Protein AF-A0A847XUF1-F1 (afdb_monomer_lite)

Structure (mmCIF, N/CA/C/O backbone):
data_AF-A0A847XUF1-F1
#
_entry.id   AF-A0A847XUF1-F1
#
loop_
_atom_site.group_PDB
_atom_site.id
_atom_site.type_symbol
_atom_site.label_atom_id
_atom_site.label_alt_id
_atom_site.label_comp_id
_atom_site.label_asym_id
_atom_site.label_entity_id
_atom_site.label_seq_id
_atom_site.pdbx_PDB_ins_code
_atom_site.Cartn_x
_atom_site.Cartn_y
_atom_site.Cartn_z
_atom_site.occupancy
_atom_site.B_iso_or_equiv
_atom_site.auth_seq_id
_atom_site.auth_comp_id
_atom_site.auth_asym_id
_atom_site.auth_atom_id
_atom_site.pdbx_PDB_model_num
ATOM 1 N N . MET A 1 1 ? 39.561 1.142 -47.817 1.00 55.12 1 MET A N 1
ATOM 2 C CA . MET A 1 1 ? 38.837 2.165 -47.036 1.00 55.12 1 MET A CA 1
ATOM 3 C C . MET A 1 1 ? 39.866 2.857 -46.168 1.00 55.12 1 MET A C 1
ATOM 5 O O . MET A 1 1 ? 40.592 2.147 -45.483 1.00 55.12 1 MET A O 1
ATOM 9 N N . ASP A 1 2 ? 39.992 4.180 -46.267 1.00 68.38 2 ASP A N 1
ATOM 10 C CA . ASP A 1 2 ? 40.999 4.923 -45.503 1.00 68.38 2 ASP A CA 1
ATOM 11 C C . ASP A 1 2 ? 40.669 4.920 -44.009 1.00 68.38 2 ASP A C 1
ATOM 13 O O . ASP A 1 2 ? 39.501 4.954 -43.612 1.00 68.38 2 ASP A O 1
ATOM 17 N N . LEU A 1 3 ? 41.714 4.912 -43.176 1.00 66.06 3 LEU A N 1
ATOM 18 C CA . LEU A 1 3 ? 41.619 4.966 -41.713 1.00 66.06 3 LEU A CA 1
ATOM 19 C C . LEU A 1 3 ? 40.713 6.118 -41.238 1.00 66.06 3 LEU A C 1
ATOM 21 O O . LEU A 1 3 ? 39.913 5.948 -40.320 1.00 66.06 3 LEU A O 1
ATOM 25 N N . ASN A 1 4 ? 40.779 7.259 -41.929 1.00 68.25 4 ASN A N 1
ATOM 26 C CA . ASN A 1 4 ? 39.954 8.437 -41.660 1.00 68.25 4 ASN A CA 1
ATOM 27 C C . ASN A 1 4 ? 38.456 8.181 -41.895 1.00 68.25 4 ASN A C 1
ATOM 29 O O . ASN A 1 4 ? 37.620 8.675 -41.140 1.00 68.25 4 ASN A O 1
ATOM 33 N N . THR A 1 5 ? 38.100 7.379 -42.902 1.00 68.75 5 THR A N 1
ATOM 34 C CA . THR A 1 5 ? 36.708 7.011 -43.196 1.00 68.75 5 THR A CA 1
ATOM 35 C C . THR A 1 5 ? 36.149 6.072 -42.127 1.00 68.75 5 THR A C 1
ATOM 37 O O . THR A 1 5 ? 35.013 6.242 -41.690 1.00 68.75 5 THR A O 1
ATOM 40 N N . LEU A 1 6 ? 36.958 5.116 -41.654 1.00 65.44 6 LEU A N 1
ATOM 41 C CA . LEU A 1 6 ? 36.565 4.206 -40.573 1.00 65.44 6 LEU A CA 1
ATOM 42 C C . LEU A 1 6 ? 36.381 4.963 -39.254 1.00 65.44 6 LEU A C 1
ATOM 44 O O . LEU A 1 6 ? 35.346 4.822 -38.605 1.00 65.44 6 LEU A O 1
ATOM 48 N N . LEU A 1 7 ? 37.330 5.829 -38.897 1.00 67.44 7 LEU A N 1
ATOM 49 C CA . LEU A 1 7 ? 37.246 6.646 -37.688 1.00 67.44 7 LEU A CA 1
ATOM 50 C C . LEU A 1 7 ? 36.026 7.581 -37.716 1.00 67.44 7 LEU A C 1
ATOM 52 O O . LEU A 1 7 ? 35.297 7.672 -36.730 1.00 67.44 7 LEU A O 1
ATOM 56 N N . SER A 1 8 ? 35.754 8.214 -38.862 1.00 68.94 8 SER A N 1
ATOM 57 C CA . SER A 1 8 ? 34.565 9.052 -39.054 1.00 68.94 8 SER A CA 1
ATOM 58 C C . SER A 1 8 ? 33.264 8.262 -38.858 1.00 68.94 8 SER A C 1
ATOM 60 O O . SER A 1 8 ? 32.353 8.750 -38.189 1.00 68.94 8 SER A O 1
ATOM 62 N N . SER A 1 9 ? 33.196 7.017 -39.347 1.00 66.25 9 SER A N 1
ATOM 63 C CA . SER A 1 9 ? 32.024 6.150 -39.157 1.00 66.25 9 SER A CA 1
ATOM 64 C C . SER A 1 9 ? 31.799 5.749 -37.693 1.00 66.25 9 SER A C 1
ATOM 66 O O . SER A 1 9 ? 30.661 5.773 -37.225 1.00 66.25 9 SER A O 1
ATOM 68 N N . ILE A 1 10 ? 32.872 5.477 -36.939 1.00 69.44 10 ILE A N 1
ATOM 69 C CA . ILE A 1 10 ? 32.805 5.160 -35.503 1.00 69.44 10 ILE A CA 1
ATOM 70 C C . ILE A 1 10 ? 32.320 6.379 -34.712 1.00 69.44 10 ILE A C 1
ATOM 72 O O . ILE A 1 10 ? 31.448 6.253 -33.853 1.00 69.44 10 ILE A O 1
ATOM 76 N N . ILE A 1 11 ? 32.843 7.571 -35.020 1.00 70.12 11 ILE A N 1
ATOM 77 C CA . ILE A 1 11 ? 32.426 8.823 -34.370 1.00 70.12 11 ILE A CA 1
ATOM 78 C C . ILE A 1 11 ? 30.951 9.118 -34.664 1.00 70.12 11 ILE A C 1
ATOM 80 O O . ILE A 1 11 ? 30.209 9.484 -33.750 1.00 70.12 11 ILE A O 1
ATOM 84 N N . ALA A 1 12 ? 30.503 8.923 -35.907 1.00 71.19 12 ALA A N 1
ATOM 85 C CA . ALA A 1 12 ? 29.103 9.091 -36.282 1.00 71.19 12 ALA A CA 1
ATOM 86 C C . ALA A 1 12 ? 28.193 8.101 -35.531 1.00 71.19 12 ALA A C 1
ATOM 88 O O . ALA A 1 12 ? 27.192 8.513 -34.946 1.00 71.19 12 AL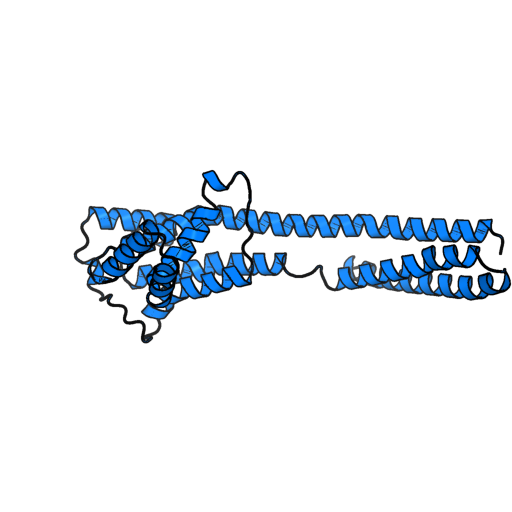A A O 1
ATOM 89 N N . ALA A 1 13 ? 28.573 6.821 -35.472 1.00 68.12 13 ALA A N 1
ATOM 90 C CA . ALA A 1 13 ? 27.834 5.793 -34.743 1.00 68.12 13 ALA A CA 1
ATOM 91 C C . ALA A 1 13 ? 27.731 6.102 -33.243 1.00 68.12 13 ALA A C 1
ATOM 93 O O . ALA A 1 13 ? 26.637 6.070 -32.678 1.00 68.12 13 ALA A O 1
ATOM 94 N N . ALA A 1 14 ? 28.847 6.470 -32.610 1.00 68.06 14 ALA A N 1
ATOM 95 C CA . ALA A 1 14 ? 28.878 6.860 -31.205 1.00 68.06 14 ALA A CA 1
ATOM 96 C C . ALA A 1 14 ? 28.006 8.097 -30.938 1.00 68.06 14 ALA A C 1
ATOM 98 O O . ALA A 1 14 ? 27.238 8.114 -29.977 1.00 68.06 14 ALA A O 1
ATOM 99 N N . SER A 1 15 ? 28.061 9.100 -31.818 1.00 68.88 15 SER A N 1
ATOM 100 C CA . SER A 1 15 ? 27.268 10.329 -31.691 1.00 68.88 15 SER A CA 1
ATOM 101 C C . SER A 1 15 ? 25.766 10.052 -31.776 1.00 68.88 15 SER A C 1
ATOM 103 O O . SER A 1 15 ? 25.006 10.580 -30.968 1.00 68.88 15 SER A O 1
ATOM 105 N N . ILE A 1 16 ? 25.334 9.182 -32.697 1.00 70.25 16 ILE A N 1
ATOM 106 C CA . ILE A 1 16 ? 23.928 8.768 -32.830 1.00 70.25 16 ILE A CA 1
ATOM 107 C C . ILE A 1 16 ? 23.475 8.007 -31.582 1.00 70.25 16 ILE A C 1
ATOM 109 O O . ILE A 1 16 ? 22.426 8.320 -31.022 1.00 70.25 16 ILE A O 1
ATOM 113 N N . ILE A 1 17 ? 24.272 7.045 -31.109 1.00 70.25 17 ILE A N 1
ATOM 114 C CA . ILE A 1 17 ? 23.954 6.271 -29.902 1.00 70.25 17 ILE A CA 1
ATOM 115 C C . ILE A 1 17 ? 23.799 7.204 -28.701 1.00 70.25 17 ILE A C 1
ATOM 117 O O . ILE A 1 17 ? 22.827 7.074 -27.964 1.00 70.25 17 ILE A O 1
ATOM 121 N N . ILE A 1 18 ? 24.700 8.170 -28.516 1.00 68.56 18 ILE A N 1
ATOM 122 C CA . ILE A 1 18 ? 24.631 9.147 -27.421 1.00 68.56 18 ILE A CA 1
ATOM 123 C C . ILE A 1 18 ? 23.388 10.038 -27.558 1.00 68.56 18 ILE A C 1
ATOM 125 O O . ILE A 1 18 ? 22.617 10.160 -26.604 1.00 68.56 18 ILE A O 1
ATOM 129 N N . ALA A 1 19 ? 23.162 10.614 -28.743 1.00 69.38 19 ALA A N 1
ATOM 130 C CA . ALA A 1 19 ? 22.040 11.514 -29.011 1.00 69.38 19 ALA A CA 1
ATOM 131 C C . ALA A 1 19 ? 20.677 10.840 -28.807 1.00 69.38 19 ALA A C 1
ATOM 133 O O . ALA A 1 19 ? 19.719 11.493 -28.405 1.00 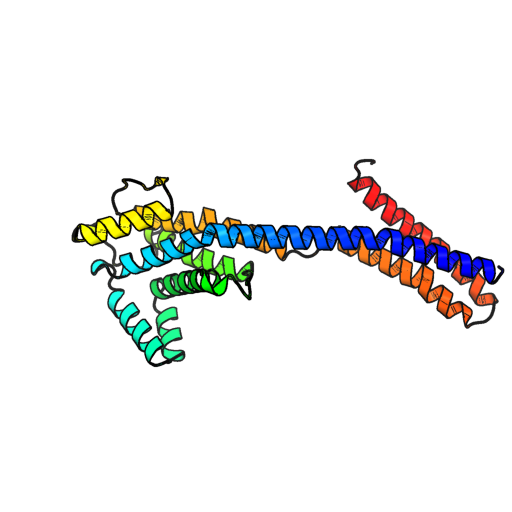69.38 19 ALA A O 1
ATOM 134 N N . VAL A 1 20 ? 20.598 9.532 -29.053 1.00 69.00 20 VAL A N 1
ATOM 135 C CA . VAL A 1 20 ? 19.378 8.738 -28.899 1.00 69.00 20 VAL A CA 1
ATOM 136 C C . VAL A 1 20 ? 19.247 8.167 -27.480 1.00 69.00 20 VAL A C 1
ATOM 138 O O . VAL A 1 20 ? 18.151 8.141 -26.932 1.00 69.00 20 VAL A O 1
ATOM 141 N N . SER A 1 21 ? 20.340 7.761 -26.829 1.00 65.06 21 SER A N 1
ATOM 142 C CA . SER A 1 21 ? 20.290 7.159 -25.486 1.00 65.06 21 SER A CA 1
ATOM 143 C C . SER A 1 21 ? 19.992 8.178 -24.388 1.00 65.06 21 SER A C 1
ATOM 145 O O . SER A 1 21 ? 19.248 7.867 -23.459 1.00 65.06 21 SER A O 1
ATOM 147 N N . ILE A 1 22 ? 20.560 9.389 -24.473 1.00 68.38 22 ILE A N 1
ATOM 148 C CA . ILE A 1 22 ? 20.423 10.408 -23.421 1.00 68.38 22 ILE A CA 1
ATOM 149 C C . ILE A 1 22 ? 18.955 10.825 -23.210 1.00 68.38 22 ILE A C 1
ATOM 151 O O . ILE A 1 22 ? 18.501 10.757 -22.067 1.00 68.38 22 ILE A O 1
ATOM 155 N N . PRO A 1 23 ? 18.174 11.199 -24.245 1.00 70.75 23 PRO A N 1
ATOM 156 C CA . PRO A 1 23 ? 16.772 11.576 -24.060 1.00 70.75 23 PRO A CA 1
ATOM 157 C C . PRO A 1 23 ? 15.924 10.447 -23.470 1.00 70.75 23 PRO A C 1
ATOM 159 O O . PRO A 1 23 ? 15.102 10.693 -22.595 1.00 70.75 23 PRO A O 1
ATOM 162 N N . PHE A 1 24 ? 16.159 9.201 -23.889 1.00 68.94 24 PHE A N 1
ATOM 163 C CA . PHE A 1 24 ? 15.435 8.036 -23.372 1.00 68.94 24 PHE A CA 1
ATOM 164 C C . PHE A 1 24 ? 15.800 7.695 -21.924 1.00 68.94 24 PHE A C 1
ATOM 166 O O . PHE A 1 24 ? 14.925 7.306 -21.146 1.00 68.94 24 PHE A O 1
ATOM 173 N N . LEU A 1 25 ? 17.072 7.852 -21.541 1.00 69.56 25 LEU A N 1
ATOM 174 C CA . LEU A 1 25 ? 17.508 7.756 -20.146 1.00 69.56 25 LEU A CA 1
ATOM 175 C C . LEU A 1 25 ? 16.808 8.823 -19.304 1.00 69.56 25 LEU A C 1
ATOM 177 O O . LEU A 1 25 ? 16.224 8.492 -18.275 1.00 69.56 25 LEU A O 1
ATOM 181 N N . ILE A 1 26 ? 16.816 10.077 -19.764 1.00 72.38 26 ILE A N 1
ATOM 182 C CA . ILE A 1 26 ? 16.149 11.193 -19.084 1.00 72.38 26 ILE A CA 1
ATOM 183 C C . ILE A 1 26 ? 14.651 10.916 -18.930 1.00 72.38 26 ILE A C 1
ATOM 185 O O . ILE A 1 26 ? 14.134 11.053 -17.823 1.00 72.38 26 ILE A O 1
ATOM 189 N N . ASP A 1 27 ? 13.962 10.482 -19.986 1.00 74.75 27 ASP A N 1
ATOM 190 C CA . ASP A 1 27 ? 12.533 10.150 -19.943 1.00 74.75 27 ASP A CA 1
ATOM 191 C C . ASP A 1 27 ? 12.246 8.999 -18.965 1.00 74.75 27 ASP A C 1
ATOM 193 O O . ASP A 1 27 ? 11.379 9.113 -18.102 1.00 74.75 27 ASP A O 1
ATOM 197 N N . SER A 1 28 ? 13.056 7.935 -18.996 1.00 72.62 28 SER A N 1
ATOM 198 C CA . SER A 1 28 ? 12.935 6.791 -18.078 1.00 72.62 28 SER A CA 1
ATOM 199 C C . SER A 1 28 ? 13.130 7.196 -16.612 1.00 72.62 28 SER A C 1
ATOM 201 O O . SER A 1 28 ? 12.347 6.801 -15.744 1.00 72.62 28 SER A O 1
ATOM 203 N N . PHE A 1 29 ? 14.154 8.006 -16.320 1.00 76.31 29 PHE A N 1
ATOM 204 C CA . PHE A 1 29 ? 14.392 8.543 -14.978 1.00 76.31 29 PHE A CA 1
ATOM 205 C C . PHE A 1 29 ? 13.273 9.489 -14.538 1.00 76.31 29 PHE A C 1
ATOM 207 O O . PHE A 1 29 ? 12.882 9.487 -13.369 1.00 76.31 29 PHE A O 1
ATOM 214 N N . THR A 1 30 ? 12.742 10.286 -15.462 1.00 80.62 30 THR A N 1
ATOM 215 C CA . THR A 1 30 ? 11.655 11.230 -15.189 1.00 80.62 30 THR A CA 1
ATOM 216 C C . THR A 1 30 ? 10.352 10.490 -14.892 1.00 80.62 30 THR A C 1
ATOM 218 O O . THR A 1 30 ? 9.708 10.798 -13.891 1.00 80.62 30 THR A O 1
ATOM 221 N N . ASP A 1 31 ? 9.993 9.466 -15.675 1.00 81.56 31 ASP A N 1
ATOM 222 C CA . ASP A 1 31 ? 8.817 8.620 -15.427 1.00 81.56 31 ASP A CA 1
ATOM 223 C C . ASP A 1 31 ? 8.927 7.878 -14.090 1.00 81.56 31 ASP A C 1
ATOM 225 O O . ASP A 1 31 ? 7.984 7.891 -13.296 1.00 81.56 31 ASP A O 1
ATOM 229 N N . TYR A 1 32 ? 10.097 7.302 -13.794 1.00 82.25 32 TYR A N 1
ATOM 230 C CA . TYR A 1 32 ? 10.364 6.660 -12.507 1.00 82.25 32 TYR A CA 1
ATOM 231 C C . TYR A 1 32 ? 10.179 7.634 -11.336 1.00 82.25 32 TYR A C 1
ATOM 233 O O . TYR A 1 32 ? 9.442 7.348 -10.391 1.00 82.25 32 TYR A O 1
ATOM 241 N N . ASN A 1 33 ? 10.796 8.818 -11.410 1.00 83.25 33 ASN A N 1
ATOM 242 C CA . ASN A 1 33 ? 10.673 9.837 -10.369 1.00 83.25 33 ASN A CA 1
ATOM 243 C C . ASN A 1 33 ? 9.236 10.346 -10.230 1.00 83.25 33 ASN A C 1
ATOM 245 O O . ASN A 1 33 ? 8.781 10.582 -9.111 1.00 83.25 33 ASN A O 1
ATOM 249 N N . ARG A 1 34 ? 8.501 10.478 -11.339 1.00 86.19 34 ARG A N 1
ATOM 250 C CA . ARG A 1 34 ? 7.086 10.858 -11.338 1.00 86.19 34 ARG A CA 1
ATOM 251 C C . ARG A 1 34 ? 6.237 9.825 -10.598 1.00 86.19 34 ARG A C 1
ATOM 253 O O . ARG A 1 34 ? 5.533 10.205 -9.667 1.00 86.19 34 ARG A O 1
ATOM 260 N N . LYS A 1 35 ? 6.347 8.539 -10.951 1.00 87.00 35 LYS A N 1
ATOM 261 C CA . LYS A 1 35 ? 5.638 7.433 -10.276 1.00 87.00 35 LYS A CA 1
ATOM 262 C C . LYS A 1 35 ? 5.966 7.381 -8.787 1.00 87.00 35 LYS A C 1
ATOM 264 O O . LYS A 1 35 ? 5.072 7.338 -7.948 1.00 87.00 35 LYS A O 1
ATOM 269 N N . ARG A 1 36 ? 7.257 7.478 -8.459 1.00 85.25 36 ARG A N 1
ATOM 270 C CA . ARG A 1 36 ? 7.753 7.519 -7.082 1.00 85.25 36 ARG A CA 1
ATOM 271 C C . ARG A 1 36 ? 7.137 8.669 -6.283 1.00 85.25 36 ARG A C 1
ATOM 273 O O . ARG A 1 36 ? 6.716 8.479 -5.146 1.00 85.25 36 ARG A O 1
ATOM 280 N N . ASN A 1 37 ? 7.126 9.871 -6.853 1.00 86.44 37 ASN A N 1
ATOM 281 C CA . ASN A 1 37 ? 6.619 11.063 -6.179 1.00 86.44 37 ASN A CA 1
ATOM 282 C C . ASN A 1 37 ? 5.098 11.030 -6.021 1.00 86.44 37 ASN A C 1
ATOM 284 O O . ASN A 1 37 ? 4.614 11.454 -4.976 1.00 86.44 37 ASN A O 1
ATOM 288 N N . LEU A 1 38 ? 4.373 10.493 -7.007 1.00 89.56 38 LEU A N 1
ATOM 289 C CA . LEU A 1 38 ? 2.931 10.269 -6.919 1.00 89.56 38 LEU A CA 1
ATOM 290 C C . LEU A 1 38 ? 2.601 9.329 -5.753 1.00 89.56 38 LEU A C 1
ATOM 292 O O . LEU A 1 38 ? 1.879 9.721 -4.843 1.00 89.56 38 LEU A O 1
ATOM 296 N N . LEU A 1 39 ? 3.228 8.149 -5.709 1.00 87.50 39 LEU A N 1
ATOM 297 C CA . LEU A 1 39 ? 3.038 7.174 -4.630 1.00 87.50 39 LEU A CA 1
ATOM 298 C C . LEU A 1 39 ? 3.365 7.759 -3.249 1.00 87.50 39 LEU A C 1
ATOM 300 O O . LEU A 1 39 ? 2.612 7.596 -2.294 1.00 87.50 39 LEU A O 1
ATOM 304 N N . LEU A 1 40 ? 4.470 8.503 -3.141 1.00 84.06 40 LEU A N 1
ATOM 305 C CA . LEU A 1 40 ? 4.837 9.188 -1.901 1.00 84.06 40 LEU A CA 1
ATOM 306 C C . LEU A 1 40 ? 3.837 10.273 -1.494 1.00 84.06 40 LEU A C 1
ATOM 308 O O . LEU A 1 40 ? 3.663 10.509 -0.299 1.00 84.06 40 LEU A O 1
ATOM 312 N N . SER A 1 41 ? 3.243 10.974 -2.458 1.00 86.69 41 SER A N 1
ATOM 313 C CA . SER A 1 41 ? 2.221 11.985 -2.195 1.00 86.69 41 SER A CA 1
ATOM 314 C C . SER A 1 41 ? 0.960 11.335 -1.637 1.00 86.69 41 SER A C 1
ATOM 316 O O . SER A 1 41 ? 0.482 11.761 -0.590 1.00 86.69 41 SER A O 1
ATOM 318 N N . GLU A 1 42 ? 0.493 10.254 -2.261 1.00 88.19 42 GLU A N 1
ATOM 319 C CA . GLU A 1 42 ? -0.707 9.530 -1.828 1.00 88.19 42 GLU A CA 1
ATOM 320 C C . GLU A 1 42 ? -0.535 8.867 -0.456 1.00 88.19 42 GLU A C 1
ATOM 322 O O . GLU A 1 42 ? -1.403 8.988 0.410 1.00 88.19 42 GLU A O 1
ATOM 327 N N . MET A 1 43 ? 0.622 8.249 -0.187 1.00 84.19 43 MET A N 1
ATOM 328 C CA . MET A 1 43 ? 0.915 7.683 1.140 1.00 84.19 43 MET A CA 1
ATOM 329 C C . MET A 1 43 ? 0.898 8.756 2.237 1.00 84.19 43 MET A C 1
ATOM 331 O O . MET A 1 43 ? 0.409 8.519 3.342 1.00 84.19 43 MET A O 1
ATOM 335 N N . LYS A 1 44 ? 1.400 9.960 1.937 1.00 81.69 44 LYS A N 1
ATOM 336 C CA . LYS A 1 44 ? 1.353 11.096 2.867 1.00 81.69 44 LYS A CA 1
ATOM 337 C C . LYS A 1 44 ? -0.051 11.647 3.044 1.00 81.69 44 LYS A C 1
ATOM 339 O O . LYS A 1 44 ? -0.421 11.966 4.169 1.00 81.69 44 LYS A O 1
ATOM 344 N N . ALA A 1 45 ? -0.804 11.787 1.958 1.00 85.56 45 ALA A N 1
ATOM 345 C CA . ALA A 1 45 ? -2.184 12.238 2.020 1.00 85.56 45 ALA A CA 1
ATOM 346 C C . ALA A 1 45 ? -2.997 11.285 2.905 1.00 85.56 45 ALA A C 1
ATOM 348 O O . ALA A 1 45 ? -3.674 11.737 3.818 1.00 85.56 45 ALA A O 1
ATOM 349 N N . SER A 1 46 ? -2.798 9.976 2.753 1.00 86.62 46 SER A N 1
ATOM 350 C CA . SER A 1 46 ? -3.508 8.933 3.504 1.00 86.62 46 SER A CA 1
ATOM 351 C C . SER A 1 46 ? -3.046 8.760 4.960 1.00 86.62 46 SER A C 1
ATOM 353 O O . SER A 1 46 ? -3.720 8.093 5.744 1.00 86.62 46 SER A O 1
ATOM 355 N N . TYR A 1 47 ? -1.925 9.367 5.375 1.00 84.12 47 TYR A N 1
ATOM 356 C CA . TYR A 1 47 ? -1.356 9.214 6.726 1.00 84.12 47 TYR A CA 1
ATOM 357 C C . TYR A 1 47 ? -2.360 9.497 7.850 1.00 84.12 47 TYR A C 1
ATOM 359 O O . TYR A 1 47 ? -2.478 8.720 8.800 1.00 84.12 47 TYR A O 1
ATOM 367 N N . HIS A 1 48 ? -3.084 10.613 7.758 1.00 85.00 48 HIS A N 1
ATOM 368 C CA . HIS A 1 48 ? -4.037 11.000 8.796 1.00 85.00 48 HIS A CA 1
ATOM 369 C C . HIS A 1 48 ? -5.185 9.989 8.920 1.00 85.00 48 HIS A C 1
ATOM 371 O O . HIS A 1 48 ? -5.680 9.768 10.029 1.00 85.00 48 HIS A O 1
ATOM 377 N N . ILE A 1 49 ? -5.546 9.337 7.812 1.00 88.00 49 ILE A N 1
ATOM 378 C CA . ILE A 1 49 ? -6.557 8.285 7.771 1.00 88.00 49 ILE A CA 1
ATOM 379 C C . ILE A 1 49 ? -6.006 7.013 8.412 1.00 88.00 49 ILE A C 1
ATOM 381 O O . ILE A 1 49 ? -6.636 6.495 9.326 1.00 88.00 49 ILE A O 1
ATOM 385 N N . PHE A 1 50 ? -4.787 6.578 8.063 1.00 85.94 50 PHE A N 1
ATOM 386 C CA . PHE A 1 50 ? -4.119 5.450 8.731 1.00 85.94 50 PHE A CA 1
ATOM 387 C C . PHE A 1 50 ? -4.034 5.642 10.250 1.00 85.94 50 PHE A C 1
ATOM 389 O O . PHE A 1 50 ? -4.341 4.726 11.016 1.00 85.94 50 PHE A O 1
ATOM 396 N N . ASN A 1 51 ? -3.648 6.841 10.702 1.00 85.56 51 ASN A N 1
ATOM 397 C CA . ASN A 1 51 ? -3.582 7.149 12.127 1.00 85.56 51 ASN A CA 1
ATOM 398 C C . ASN A 1 51 ? -4.971 7.131 12.785 1.00 85.56 51 ASN A C 1
ATOM 400 O O . ASN A 1 51 ? -5.126 6.582 13.876 1.00 85.56 51 ASN A O 1
ATOM 404 N N . SER A 1 52 ? -5.982 7.702 12.128 1.00 90.00 52 SER A N 1
ATOM 405 C CA . SER A 1 52 ? -7.355 7.718 12.646 1.00 90.00 52 SER A CA 1
ATOM 406 C C . SER A 1 52 ? -7.946 6.308 12.692 1.00 90.00 52 SER A C 1
ATOM 408 O O . SER A 1 52 ? -8.529 5.928 13.701 1.00 90.00 52 SER A O 1
ATOM 410 N N . TYR A 1 53 ? -7.710 5.483 11.673 1.00 87.94 53 TYR A N 1
ATOM 411 C CA . TYR A 1 53 ? -8.141 4.089 11.637 1.00 87.94 53 TYR A CA 1
ATOM 412 C C . TYR A 1 53 ? -7.446 3.241 12.714 1.00 87.94 53 TYR A C 1
ATOM 414 O O . TYR A 1 53 ? -8.099 2.491 13.438 1.00 87.94 53 TYR A O 1
ATOM 422 N N . ARG A 1 54 ? -6.141 3.445 12.941 1.00 86.00 54 ARG A N 1
ATOM 423 C CA . ARG A 1 54 ? -5.418 2.862 14.086 1.00 86.00 54 ARG A CA 1
ATOM 424 C C . ARG A 1 54 ? -6.049 3.257 15.423 1.00 86.00 54 ARG A C 1
ATOM 426 O O . ARG A 1 54 ? -6.227 2.410 16.299 1.00 86.00 54 ARG A O 1
ATOM 433 N N . GLU A 1 55 ? -6.351 4.543 15.609 1.00 85.44 55 GLU A N 1
ATOM 434 C CA . GLU A 1 55 ? -7.018 5.033 16.819 1.00 85.44 55 GLU A CA 1
ATOM 435 C C . GLU A 1 55 ? -8.417 4.426 16.971 1.00 85.44 55 GLU A C 1
ATOM 437 O O . GLU A 1 55 ? -8.806 4.088 18.090 1.00 85.44 55 GLU A O 1
ATOM 442 N N . LEU A 1 56 ? -9.159 4.254 15.877 1.00 87.44 56 LEU A N 1
ATOM 443 C CA . LEU A 1 56 ? -10.478 3.629 15.865 1.00 87.44 56 LEU A CA 1
ATOM 444 C C . LEU A 1 56 ? -10.392 2.184 16.363 1.00 87.44 56 LEU A C 1
ATOM 446 O O . LEU A 1 56 ? -10.999 1.860 17.383 1.00 87.44 56 LEU A O 1
ATOM 450 N N . ILE A 1 57 ? -9.551 1.372 15.714 1.00 79.69 57 ILE A N 1
ATOM 451 C CA . ILE A 1 57 ? -9.209 -0.005 16.096 1.00 79.69 57 ILE A CA 1
ATOM 452 C C . ILE A 1 57 ? -8.888 -0.067 17.597 1.00 79.69 57 ILE A C 1
ATOM 454 O O . ILE A 1 57 ? -9.527 -0.800 18.358 1.00 79.69 57 ILE A O 1
ATOM 458 N N . TYR A 1 58 ? -7.966 0.778 18.067 1.00 78.88 58 TYR A N 1
ATOM 459 C CA . TYR A 1 58 ? -7.592 0.829 19.479 1.00 78.88 58 TYR A CA 1
ATOM 460 C C . TYR A 1 58 ? -8.777 1.150 20.399 1.00 78.88 58 TYR A C 1
ATOM 462 O O . TYR A 1 58 ? -9.017 0.422 21.356 1.00 78.88 58 TYR A O 1
ATOM 470 N N . ASN A 1 59 ? -9.546 2.214 20.144 1.00 79.56 59 ASN A N 1
ATOM 471 C CA . ASN A 1 59 ? -10.648 2.588 21.039 1.00 79.56 59 ASN A CA 1
ATOM 472 C C . ASN A 1 59 ? -11.757 1.527 21.058 1.00 79.56 59 ASN A C 1
ATOM 474 O O . ASN A 1 59 ? -12.359 1.317 22.115 1.00 79.56 59 ASN A O 1
ATOM 478 N N . ILE A 1 60 ? -11.991 0.862 19.925 1.00 76.56 60 ILE A N 1
ATOM 479 C CA . ILE A 1 60 ? -12.984 -0.200 19.791 1.00 76.56 60 ILE A CA 1
ATOM 480 C C . ILE A 1 60 ? -12.584 -1.435 20.602 1.00 76.56 60 ILE A C 1
ATOM 482 O O . ILE A 1 60 ? -13.372 -1.931 21.396 1.00 76.56 60 ILE A O 1
ATOM 486 N N . SER A 1 61 ? -11.334 -1.883 20.509 1.00 71.31 61 SER A N 1
ATOM 487 C CA . SER A 1 61 ? -10.874 -3.049 21.284 1.00 71.31 61 SER A CA 1
ATOM 488 C C . SER A 1 61 ? -10.802 -2.864 22.794 1.00 71.31 61 SER A C 1
ATOM 490 O O . SER A 1 61 ? -10.714 -3.839 23.538 1.00 71.31 61 SER A O 1
ATOM 492 N N . GLN A 1 62 ? -10.833 -1.616 23.259 1.00 69.69 62 GLN A N 1
ATOM 493 C CA . GLN A 1 62 ? -10.945 -1.282 24.676 1.00 69.69 62 GLN A CA 1
ATOM 494 C C . GLN A 1 62 ? -12.402 -1.292 25.164 1.00 69.69 62 GLN A C 1
ATOM 496 O O . GLN A 1 62 ? -12.668 -0.845 26.279 1.00 69.69 62 GLN A O 1
ATOM 501 N N . ILE A 1 63 ? -13.375 -1.649 24.325 1.00 70.94 63 ILE A N 1
ATOM 502 C CA . ILE A 1 63 ? -14.766 -1.859 24.739 1.00 70.94 63 ILE A CA 1
ATOM 503 C C . ILE A 1 63 ? -14.860 -3.285 25.293 1.00 70.94 63 ILE A C 1
ATOM 505 O O . ILE A 1 63 ? -14.419 -4.226 24.638 1.00 70.94 63 ILE A O 1
ATOM 509 N N . ASP A 1 64 ? -15.400 -3.446 26.506 1.00 54.31 64 ASP A N 1
ATOM 510 C CA . ASP A 1 64 ? -15.342 -4.713 27.258 1.00 54.31 64 ASP A CA 1
ATOM 511 C C . ASP A 1 64 ? -15.991 -5.901 26.511 1.00 54.31 64 ASP A C 1
ATOM 513 O O . ASP A 1 64 ? -15.585 -7.047 26.700 1.00 54.31 64 ASP A O 1
ATOM 517 N N . PHE A 1 65 ? -16.908 -5.632 25.577 1.00 56.34 65 PHE A N 1
ATOM 518 C CA . PHE A 1 65 ? -17.562 -6.640 24.737 1.00 56.34 65 PHE A CA 1
ATOM 519 C C . PHE A 1 65 ? -16.679 -7.229 23.620 1.00 56.34 65 PHE A C 1
ATOM 521 O O . PHE A 1 65 ? -16.993 -8.292 23.104 1.00 56.34 65 PHE A O 1
ATOM 528 N N . TRP A 1 66 ? -15.541 -6.615 23.276 1.00 56.06 66 TRP A N 1
ATOM 529 C CA . TRP A 1 66 ? -14.599 -7.161 22.281 1.00 56.06 66 TRP A CA 1
ATOM 530 C C . TRP A 1 66 ? -13.679 -8.274 22.823 1.00 56.06 66 TRP A C 1
ATOM 532 O O . TRP A 1 66 ? -12.875 -8.799 22.057 1.00 56.06 66 TRP A O 1
ATOM 542 N N . LYS A 1 67 ? -13.699 -8.521 24.147 1.00 55.25 67 LYS A N 1
ATOM 543 C CA . LYS A 1 67 ? -12.781 -9.342 24.982 1.00 55.25 67 LYS A CA 1
ATOM 544 C C . LYS A 1 67 ? -11.298 -9.438 24.562 1.00 55.25 67 LYS A C 1
ATOM 546 O O . LYS A 1 67 ? -10.567 -10.313 25.017 1.00 55.25 67 LYS A O 1
ATOM 551 N N . ASN A 1 68 ? -10.782 -8.467 23.812 1.00 60.69 68 ASN A N 1
ATOM 552 C CA . ASN A 1 68 ? -9.374 -8.394 23.403 1.00 60.69 68 ASN A CA 1
ATOM 553 C C . ASN A 1 68 ? -8.505 -7.523 24.325 1.00 60.69 68 ASN A C 1
ATOM 555 O O . ASN A 1 68 ? -7.291 -7.417 24.138 1.00 60.69 68 ASN A O 1
ATOM 559 N N . ARG A 1 69 ? -9.094 -6.933 25.372 1.00 61.25 69 ARG A N 1
ATOM 560 C CA . ARG A 1 69 ? -8.393 -6.082 26.347 1.00 61.25 69 ARG A CA 1
ATOM 561 C C . ARG A 1 69 ? -7.217 -6.801 27.017 1.00 61.25 69 ARG A C 1
ATOM 563 O O . ARG A 1 69 ? -6.142 -6.221 27.163 1.00 61.25 69 ARG A O 1
ATOM 570 N N . THR A 1 70 ? -7.393 -8.077 27.365 1.00 65.62 70 THR A N 1
ATOM 571 C CA . THR A 1 70 ? -6.335 -8.920 27.943 1.00 65.62 70 THR A CA 1
ATOM 572 C C . THR A 1 70 ? -5.199 -9.154 26.949 1.00 65.62 70 THR A C 1
ATOM 574 O O . THR A 1 70 ? -4.035 -9.026 27.317 1.00 65.62 70 THR A O 1
ATOM 577 N N . ALA A 1 71 ? -5.516 -9.412 25.676 1.00 68.81 71 ALA A N 1
ATOM 578 C CA . ALA A 1 71 ? -4.514 -9.609 24.632 1.00 68.81 71 ALA A CA 1
ATOM 579 C C . ALA A 1 71 ? -3.666 -8.343 24.411 1.00 68.81 71 ALA A C 1
ATOM 581 O O . ALA A 1 71 ? -2.442 -8.427 24.356 1.00 68.81 71 ALA A O 1
ATOM 582 N N . ILE A 1 72 ? -4.290 -7.159 24.387 1.00 65.06 72 ILE A N 1
ATOM 583 C CA . ILE A 1 72 ? -3.583 -5.870 24.263 1.00 65.06 72 ILE A CA 1
ATOM 584 C C . ILE A 1 72 ? -2.698 -5.588 25.476 1.00 65.06 72 ILE A C 1
ATOM 586 O O . ILE A 1 72 ? -1.561 -5.144 25.321 1.00 65.06 72 ILE A O 1
ATOM 590 N N . ASN A 1 73 ? -3.188 -5.857 26.686 1.00 72.12 73 ASN A N 1
ATOM 591 C CA . ASN A 1 73 ? -2.398 -5.675 27.902 1.00 72.12 73 ASN A CA 1
ATOM 592 C C . ASN A 1 73 ? -1.190 -6.621 27.940 1.00 72.12 73 ASN A C 1
ATOM 594 O O . ASN A 1 73 ? -0.084 -6.184 28.271 1.00 72.12 73 ASN A O 1
ATOM 598 N N . ASN A 1 74 ? -1.378 -7.883 27.548 1.00 77.12 74 ASN A N 1
ATOM 599 C CA . ASN A 1 74 ? -0.298 -8.861 27.433 1.00 77.12 74 ASN A CA 1
ATOM 600 C C . ASN A 1 74 ? 0.720 -8.429 26.372 1.00 77.12 74 ASN A C 1
ATOM 602 O O . ASN A 1 74 ? 1.917 -8.440 26.637 1.00 77.12 74 ASN A O 1
ATOM 606 N N . TYR A 1 75 ? 0.255 -7.945 25.219 1.00 74.62 75 TYR A N 1
ATOM 607 C CA . TYR A 1 75 ? 1.108 -7.429 24.151 1.00 74.62 75 TYR A CA 1
ATOM 608 C C . TYR A 1 75 ? 1.937 -6.214 24.587 1.00 74.62 75 TYR A C 1
ATOM 610 O O . TYR A 1 75 ? 3.155 -6.202 24.423 1.00 74.62 75 TYR A O 1
ATOM 618 N N . ASN A 1 76 ? 1.310 -5.206 25.202 1.00 73.19 76 ASN A N 1
ATOM 619 C CA . ASN A 1 76 ? 2.021 -4.032 25.718 1.00 73.19 76 ASN A CA 1
ATOM 620 C C . ASN A 1 76 ? 3.057 -4.427 26.782 1.00 73.19 76 ASN A C 1
ATOM 622 O O . ASN A 1 76 ? 4.158 -3.882 26.816 1.00 73.19 76 ASN A O 1
ATOM 626 N N . THR A 1 77 ? 2.725 -5.409 27.619 1.00 81.00 77 THR A N 1
ATOM 627 C CA . THR A 1 77 ? 3.635 -5.958 28.627 1.00 81.00 77 THR A CA 1
ATOM 628 C C . THR A 1 77 ? 4.816 -6.691 27.983 1.00 81.00 77 THR A C 1
ATOM 630 O O . THR A 1 77 ? 5.956 -6.474 28.389 1.00 81.00 77 THR A O 1
ATOM 633 N N . ALA A 1 78 ? 4.573 -7.509 26.956 1.00 81.06 78 ALA A N 1
ATOM 634 C CA . ALA A 1 78 ? 5.609 -8.210 26.197 1.00 81.06 78 ALA A CA 1
ATOM 635 C C . ALA A 1 78 ? 6.551 -7.227 25.474 1.00 81.06 78 ALA A C 1
ATOM 637 O O . ALA A 1 78 ? 7.768 -7.418 25.483 1.00 81.06 78 ALA A O 1
ATOM 638 N N . ILE A 1 79 ? 6.015 -6.117 24.941 1.00 76.25 79 ILE A N 1
ATOM 639 C CA . ILE A 1 79 ? 6.814 -4.999 24.407 1.00 76.25 79 ILE A CA 1
ATOM 640 C C . ILE A 1 79 ? 7.726 -4.412 25.482 1.00 76.25 79 ILE A C 1
ATOM 642 O O . ILE A 1 79 ? 8.922 -4.267 25.240 1.00 76.25 79 ILE A O 1
ATOM 646 N N . LEU A 1 80 ? 7.182 -4.074 26.655 1.00 81.81 80 LEU A N 1
ATOM 647 C CA . LEU A 1 80 ? 7.960 -3.474 27.745 1.00 81.81 80 LEU A CA 1
ATOM 648 C C . LEU A 1 80 ? 9.074 -4.405 28.240 1.00 81.81 80 LEU A C 1
ATOM 650 O O . LEU A 1 80 ? 10.151 -3.938 28.601 1.00 81.81 80 LEU A O 1
ATOM 654 N N . LYS A 1 81 ? 8.830 -5.719 28.219 1.00 83.44 81 LYS A N 1
ATOM 655 C CA . LYS A 1 81 ? 9.823 -6.753 28.541 1.00 83.44 81 LYS A CA 1
ATOM 656 C C . LYS A 1 81 ? 10.849 -6.988 27.426 1.00 83.44 81 LYS A C 1
ATOM 658 O O . LYS A 1 81 ? 11.890 -7.581 27.685 1.00 83.44 81 LYS A O 1
ATOM 663 N N . GLY A 1 82 ? 10.562 -6.560 26.196 1.00 80.88 82 GLY A N 1
ATOM 664 C CA . GLY A 1 82 ? 11.391 -6.838 25.022 1.00 80.88 82 GLY A CA 1
ATOM 665 C C . GLY A 1 82 ? 11.337 -8.294 24.537 1.00 80.88 82 GLY A C 1
ATOM 666 O O . GLY A 1 82 ? 12.248 -8.724 23.825 1.00 80.88 82 GLY A O 1
ATOM 667 N N . ASP A 1 83 ? 10.298 -9.060 24.893 1.00 84.00 83 ASP A N 1
ATOM 668 C CA . ASP A 1 83 ? 10.181 -10.477 24.525 1.00 84.00 83 ASP A CA 1
ATOM 669 C C . ASP A 1 83 ? 9.629 -10.643 23.102 1.00 84.00 83 ASP A C 1
ATOM 671 O O . ASP A 1 83 ? 8.426 -10.728 22.856 1.00 84.00 83 ASP A O 1
ATOM 675 N N . LYS A 1 84 ? 10.541 -10.707 22.127 1.00 81.81 84 LYS A N 1
ATOM 676 C CA . LYS A 1 84 ? 10.196 -10.847 20.704 1.00 81.81 84 LYS A CA 1
ATOM 677 C C . LYS A 1 84 ? 9.430 -12.132 20.380 1.00 81.81 84 LYS A C 1
ATOM 679 O O . LYS A 1 84 ? 8.663 -12.139 19.418 1.00 81.81 84 LYS A O 1
ATOM 684 N N . LYS A 1 85 ? 9.643 -13.212 21.139 1.00 83.06 85 LYS A N 1
ATOM 685 C CA . LYS A 1 85 ? 8.990 -14.500 20.882 1.00 83.06 85 LYS A CA 1
ATOM 686 C C . LYS A 1 85 ? 7.549 -14.463 21.377 1.00 83.06 85 LYS A C 1
ATOM 688 O O . LYS A 1 85 ? 6.652 -14.852 20.637 1.00 83.06 85 LYS A O 1
ATOM 693 N N . GLU A 1 86 ? 7.335 -13.944 22.584 1.00 81.12 86 GLU A N 1
ATOM 694 C CA . GLU A 1 86 ? 5.999 -13.720 23.142 1.00 81.12 86 GLU A CA 1
ATOM 695 C C . GLU A 1 86 ? 5.193 -12.756 22.260 1.00 81.12 86 GLU A C 1
ATOM 697 O O . GLU A 1 86 ? 4.042 -13.038 21.938 1.00 81.12 86 GLU A O 1
ATOM 702 N N . ILE A 1 87 ? 5.823 -11.680 21.772 1.00 75.19 87 ILE A N 1
ATOM 703 C CA . ILE A 1 87 ? 5.208 -10.744 20.821 1.00 75.19 87 ILE A CA 1
ATOM 704 C C . ILE A 1 87 ? 4.711 -11.471 19.563 1.00 75.19 87 ILE A C 1
ATOM 706 O O . ILE A 1 87 ? 3.546 -11.309 19.210 1.00 75.19 87 ILE A O 1
ATOM 710 N N . SER A 1 88 ? 5.550 -12.290 18.913 1.00 76.50 88 SER A N 1
ATOM 711 C CA . SER A 1 88 ? 5.150 -13.039 17.706 1.00 76.50 88 SER A CA 1
ATOM 712 C C . SER A 1 88 ? 3.972 -13.970 17.982 1.00 76.50 88 SER A C 1
ATOM 714 O O . SER A 1 88 ? 2.986 -13.938 17.259 1.00 76.50 88 SER A O 1
ATOM 716 N N . ILE A 1 89 ? 4.035 -14.737 19.074 1.00 79.38 89 ILE A N 1
ATOM 717 C CA . ILE A 1 89 ? 2.974 -15.676 19.460 1.00 79.38 89 ILE A CA 1
ATOM 718 C C . ILE A 1 89 ? 1.652 -14.938 19.713 1.00 79.38 89 ILE A C 1
ATOM 720 O O . ILE A 1 89 ? 0.591 -15.424 19.331 1.00 79.38 89 ILE A O 1
ATOM 724 N N . LEU A 1 90 ? 1.690 -13.772 20.360 1.00 73.75 90 LEU A N 1
ATOM 725 C CA . LEU A 1 90 ? 0.490 -12.975 20.620 1.00 73.75 90 LEU A CA 1
ATOM 726 C C . LEU A 1 90 ? -0.115 -12.397 19.336 1.00 73.75 90 LEU A C 1
ATOM 728 O O . LEU A 1 90 ? -1.337 -12.332 19.231 1.00 73.75 90 LEU A O 1
ATOM 732 N N . ILE A 1 91 ? 0.719 -11.998 18.371 1.00 71.69 91 ILE A N 1
ATOM 733 C CA . ILE A 1 91 ? 0.273 -11.506 17.060 1.00 71.69 91 ILE A CA 1
ATOM 734 C C . ILE A 1 91 ? -0.367 -12.638 16.251 1.00 71.69 91 ILE A C 1
ATOM 736 O O . ILE A 1 91 ? -1.459 -12.459 15.717 1.00 71.69 91 ILE A O 1
ATOM 740 N N . ASP A 1 92 ? 0.278 -13.805 16.199 1.00 71.44 92 ASP A N 1
ATOM 741 C CA . ASP A 1 92 ? -0.193 -14.955 15.418 1.00 71.44 92 ASP A CA 1
ATOM 742 C C . ASP A 1 92 ? -1.528 -15.505 15.948 1.00 71.44 92 ASP A C 1
ATOM 744 O O . ASP A 1 92 ? -2.353 -15.997 15.182 1.00 71.44 92 ASP A O 1
ATOM 748 N N . ASN A 1 93 ? -1.767 -15.381 17.257 1.00 66.62 93 ASN A N 1
ATOM 749 C CA . ASN A 1 93 ? -2.979 -15.871 17.917 1.00 66.62 93 ASN A CA 1
ATOM 750 C C . ASN A 1 93 ? -4.104 -14.829 18.024 1.00 66.62 93 ASN A C 1
ATOM 752 O O . ASN A 1 93 ? -5.164 -15.139 18.571 1.00 66.62 93 ASN A O 1
ATOM 756 N N . ASN A 1 94 ? -3.893 -13.588 17.573 1.00 68.50 94 ASN A N 1
ATOM 757 C CA . ASN A 1 94 ? -4.882 -12.526 17.724 1.00 68.50 94 ASN A CA 1
ATOM 758 C C . ASN A 1 94 ? -4.930 -11.614 16.494 1.00 68.50 94 ASN A C 1
ATOM 760 O O . ASN A 1 94 ? -4.116 -10.706 16.313 1.00 68.50 94 ASN A O 1
ATOM 764 N N . GLU A 1 95 ? -5.948 -11.823 15.665 1.00 65.81 95 GLU A N 1
ATOM 765 C CA . GLU A 1 95 ? -6.101 -11.102 14.401 1.00 65.81 95 GLU A CA 1
ATOM 766 C C . GLU A 1 95 ? -6.280 -9.592 14.588 1.00 65.81 95 GLU A C 1
ATOM 768 O O . GLU A 1 95 ? -5.771 -8.803 13.792 1.00 65.81 95 GLU A O 1
ATOM 773 N N . PHE A 1 96 ? -6.919 -9.176 15.684 1.00 66.88 96 PHE A N 1
ATOM 774 C CA . PHE A 1 96 ? -7.065 -7.767 16.029 1.00 66.88 96 PHE A CA 1
ATOM 775 C C . PHE A 1 96 ? -5.717 -7.105 16.376 1.00 66.88 96 PHE A C 1
ATOM 777 O O . PHE A 1 96 ? -5.450 -5.975 15.956 1.00 66.88 96 PHE A O 1
ATOM 784 N N . LEU A 1 97 ? -4.835 -7.796 17.109 1.00 67.12 97 LEU A N 1
ATOM 785 C CA . LEU A 1 97 ? -3.482 -7.301 17.388 1.00 67.12 97 LEU A CA 1
ATOM 786 C C . LEU A 1 97 ? -2.644 -7.191 16.113 1.00 67.12 97 LEU A C 1
ATOM 788 O O . LEU A 1 97 ? -1.914 -6.210 15.957 1.00 67.12 97 LEU A O 1
ATOM 792 N N . SER A 1 98 ? -2.783 -8.154 15.198 1.00 69.44 98 SER A N 1
ATOM 793 C CA . SER A 1 98 ? -2.135 -8.119 13.883 1.00 69.44 98 SER A CA 1
ATOM 794 C C . SER A 1 98 ? -2.536 -6.862 13.094 1.00 69.44 98 SER A C 1
ATOM 796 O O . SER A 1 98 ? -1.677 -6.087 12.669 1.00 69.44 98 SER A O 1
ATOM 798 N N . LEU A 1 99 ? -3.841 -6.588 13.013 1.00 69.62 99 LEU A N 1
ATOM 799 C CA . LEU A 1 99 ? -4.422 -5.372 12.432 1.00 69.62 99 LEU A CA 1
ATOM 800 C C . LEU A 1 99 ? -3.869 -4.089 13.070 1.00 69.62 99 LEU A C 1
ATOM 802 O O . LEU A 1 99 ? -3.334 -3.217 12.382 1.00 69.62 99 LEU A O 1
ATOM 806 N N . TYR A 1 100 ? -3.951 -3.977 14.397 1.00 70.62 100 TYR A N 1
ATOM 807 C CA . TYR A 1 100 ? -3.463 -2.808 15.128 1.00 70.62 100 TYR A CA 1
ATOM 808 C C . TYR A 1 100 ? -1.972 -2.545 14.881 1.00 70.62 100 TYR A C 1
ATOM 810 O O . TYR A 1 100 ? -1.568 -1.397 14.671 1.00 70.62 100 TYR A O 1
ATOM 818 N N . GLN A 1 101 ? -1.144 -3.592 14.878 1.00 71.06 101 GLN A N 1
ATOM 819 C CA . GLN A 1 101 ? 0.291 -3.467 14.652 1.00 71.06 101 GLN A CA 1
ATOM 820 C C . GLN A 1 101 ? 0.610 -2.999 13.231 1.00 71.06 101 GLN A C 1
ATOM 822 O O . GLN A 1 101 ? 1.470 -2.132 13.069 1.00 71.06 101 GLN A O 1
ATOM 827 N N . VAL A 1 102 ? -0.084 -3.532 12.223 1.00 72.31 102 VAL A N 1
ATOM 828 C CA . VAL A 1 102 ? 0.079 -3.125 10.822 1.00 72.31 102 VAL A CA 1
ATOM 829 C C . VAL A 1 102 ? -0.168 -1.625 10.667 1.00 72.31 102 VAL A C 1
ATOM 831 O O . VAL A 1 102 ? 0.707 -0.898 10.193 1.00 72.31 102 VAL A O 1
ATOM 834 N N . PHE A 1 103 ? -1.304 -1.123 11.153 1.00 72.81 103 PHE A N 1
ATOM 835 C CA . PHE A 1 103 ? -1.634 0.299 11.019 1.00 72.81 103 PHE A CA 1
ATOM 836 C C . PHE A 1 103 ? -0.796 1.202 11.923 1.00 72.81 103 PHE A C 1
ATOM 838 O O . PHE A 1 103 ? -0.481 2.331 11.545 1.00 72.81 103 PHE A O 1
ATOM 845 N N . LYS A 1 104 ? -0.355 0.705 13.085 1.00 74.12 104 LYS A N 1
ATOM 846 C CA . LYS A 1 104 ? 0.655 1.389 13.896 1.00 74.12 104 LYS A CA 1
ATOM 847 C C . LYS A 1 104 ? 1.965 1.538 13.138 1.00 74.12 104 LYS A C 1
ATOM 849 O O . LYS A 1 104 ? 2.490 2.642 13.083 1.00 74.12 104 LYS A O 1
ATOM 854 N N . TYR A 1 105 ? 2.456 0.471 12.520 1.00 73.19 105 TYR A N 1
ATOM 855 C CA . TYR A 1 105 ? 3.691 0.507 11.750 1.00 73.19 105 TYR A CA 1
ATOM 856 C C . TYR A 1 105 ? 3.597 1.479 10.568 1.00 73.19 105 TYR A C 1
ATOM 858 O O . TYR A 1 105 ? 4.490 2.305 10.395 1.00 73.19 105 TYR A O 1
ATOM 866 N N . ILE A 1 106 ? 2.499 1.442 9.802 1.00 69.50 106 ILE A N 1
ATOM 867 C CA . ILE A 1 106 ? 2.259 2.389 8.702 1.00 69.50 106 ILE A CA 1
ATOM 868 C C . ILE A 1 106 ? 2.249 3.830 9.224 1.00 69.50 106 ILE A C 1
ATOM 870 O O . ILE A 1 106 ? 2.954 4.685 8.690 1.00 69.50 106 ILE A O 1
ATOM 874 N N . SER A 1 107 ? 1.506 4.091 10.302 1.00 73.12 107 SER A N 1
ATOM 875 C CA . SER A 1 107 ? 1.443 5.413 10.928 1.00 73.12 107 SER A CA 1
ATOM 876 C C . SER A 1 107 ? 2.818 5.886 11.410 1.00 73.12 107 SER A C 1
ATOM 878 O O . SER A 1 107 ? 3.187 7.032 11.172 1.00 73.12 107 SER A O 1
ATOM 880 N N . ASP A 1 108 ? 3.600 5.035 12.072 1.00 72.56 108 ASP A N 1
ATOM 881 C CA . ASP A 1 108 ? 4.892 5.422 12.647 1.00 72.56 108 ASP A CA 1
ATOM 882 C C . ASP A 1 108 ? 5.900 5.809 11.544 1.00 72.56 108 ASP A C 1
ATOM 884 O O . ASP A 1 108 ? 6.621 6.798 11.694 1.00 72.56 108 ASP A O 1
ATOM 888 N N . GLN A 1 109 ? 5.884 5.111 10.398 1.00 70.75 109 GLN A N 1
ATOM 889 C CA . GLN A 1 109 ? 6.732 5.413 9.230 1.00 70.75 109 GLN A CA 1
ATOM 890 C C . GLN A 1 109 ? 6.432 6.774 8.580 1.00 70.75 109 GLN A C 1
ATOM 892 O O . GLN A 1 109 ? 7.309 7.357 7.942 1.00 70.75 109 GLN A O 1
ATOM 897 N N . TYR A 1 110 ? 5.205 7.276 8.733 1.00 68.00 110 TYR A N 1
ATOM 898 C CA . TYR A 1 110 ? 4.727 8.513 8.104 1.00 68.00 110 TYR A CA 1
ATOM 899 C C . TYR A 1 110 ? 4.416 9.628 9.111 1.00 68.00 110 TYR A C 1
ATOM 901 O O . TYR A 1 110 ? 3.929 10.691 8.727 1.00 68.00 110 TYR A O 1
ATOM 909 N N . SER A 1 111 ? 4.743 9.406 10.387 1.00 68.12 111 SER A N 1
ATOM 910 C CA . SER A 1 111 ? 4.595 10.389 11.456 1.00 68.12 111 SER A CA 1
ATOM 911 C C . SER A 1 111 ? 5.417 11.659 11.199 1.00 68.12 111 SER A C 1
ATOM 913 O O . SER A 1 111 ? 6.415 11.655 10.471 1.00 68.12 111 SER A O 1
ATOM 915 N N . TYR A 1 112 ? 4.988 12.768 11.812 1.00 57.06 112 TYR A N 1
ATOM 916 C CA . TYR A 1 112 ? 5.574 14.101 11.615 1.00 57.06 112 TYR A CA 1
ATOM 917 C C . TYR A 1 112 ? 7.093 14.139 11.865 1.00 57.06 112 TYR A C 1
ATOM 919 O O . TYR A 1 112 ? 7.816 14.827 11.148 1.00 57.06 112 TYR A O 1
ATOM 927 N N . ASP A 1 113 ? 7.588 13.316 12.794 1.00 52.09 113 ASP A N 1
ATOM 928 C CA . ASP A 1 113 ? 9.013 13.208 13.124 1.00 52.09 113 ASP A CA 1
ATOM 929 C C . ASP A 1 113 ? 9.805 12.339 12.122 1.00 52.09 113 ASP A C 1
ATOM 931 O O . ASP A 1 113 ? 10.990 12.579 11.878 1.00 52.09 113 ASP A O 1
ATOM 935 N N . ALA A 1 114 ? 9.157 11.360 11.478 1.00 50.69 114 ALA A N 1
ATOM 936 C CA . ALA A 1 114 ? 9.766 10.470 10.480 1.00 50.69 114 ALA A CA 1
ATOM 937 C C . ALA A 1 114 ? 9.869 11.102 9.076 1.00 50.69 114 ALA A C 1
ATOM 939 O O . ALA A 1 114 ? 10.674 10.671 8.240 1.00 50.69 114 ALA A O 1
ATOM 940 N N . LEU A 1 115 ? 9.096 12.163 8.818 1.00 51.81 115 LEU A N 1
ATOM 941 C CA . LEU A 1 115 ? 8.984 12.829 7.515 1.00 51.81 115 LEU A CA 1
ATOM 942 C C . LEU A 1 115 ? 10.296 13.442 6.991 1.00 51.81 115 LEU A C 1
ATOM 944 O O . LEU A 1 115 ? 10.397 13.702 5.784 1.00 51.81 115 LEU A O 1
ATOM 948 N N . ASN A 1 116 ? 11.304 13.615 7.854 1.00 50.91 116 ASN A N 1
ATOM 949 C CA . ASN A 1 116 ? 12.522 14.347 7.526 1.00 50.91 116 ASN A CA 1
ATOM 950 C C . ASN A 1 116 ? 13.705 13.519 7.014 1.00 50.91 116 ASN A C 1
ATOM 952 O O . ASN A 1 116 ? 14.580 14.143 6.429 1.00 50.91 116 ASN A O 1
ATOM 956 N N . ASN A 1 117 ? 13.775 12.179 7.144 1.00 48.38 117 ASN A N 1
ATOM 957 C CA . ASN A 1 117 ? 15.036 11.502 6.767 1.00 48.38 117 ASN A CA 1
ATOM 958 C C . ASN A 1 117 ? 15.013 10.145 6.048 1.00 48.38 117 ASN A C 1
ATOM 960 O O . ASN A 1 117 ? 16.013 9.846 5.401 1.00 48.38 117 ASN A O 1
ATOM 964 N N . ARG A 1 118 ? 13.939 9.343 6.020 1.00 51.94 118 ARG A N 1
ATOM 965 C CA . ARG A 1 118 ? 13.844 8.183 5.098 1.00 51.94 118 ARG A CA 1
ATOM 966 C C . ARG A 1 118 ? 12.384 7.873 4.780 1.00 51.94 118 ARG A C 1
ATOM 968 O O . ARG A 1 118 ? 11.714 7.196 5.545 1.00 51.94 118 ARG A O 1
ATOM 975 N N . LYS A 1 119 ? 11.889 8.344 3.632 1.00 62.41 119 LYS A N 1
ATOM 976 C CA . LYS A 1 119 ? 10.548 7.976 3.151 1.00 62.41 119 LYS A CA 1
ATOM 977 C C . LYS A 1 119 ? 10.600 6.559 2.588 1.00 62.41 119 LYS A C 1
ATOM 979 O O . LYS A 1 119 ? 11.113 6.356 1.485 1.00 62.41 119 LYS A O 1
ATOM 984 N N . ARG A 1 120 ? 10.125 5.587 3.363 1.00 71.38 120 ARG A N 1
ATOM 985 C CA . ARG A 1 120 ? 10.016 4.196 2.925 1.00 71.38 120 ARG A CA 1
ATOM 986 C C . ARG A 1 120 ? 8.780 4.036 2.050 1.00 71.38 120 ARG A C 1
ATOM 988 O O . ARG A 1 120 ? 7.666 4.131 2.547 1.00 71.38 120 ARG A O 1
ATOM 995 N N . ILE A 1 121 ? 8.979 3.750 0.772 1.00 76.62 121 ILE A N 1
ATOM 996 C CA . ILE A 1 121 ? 7.894 3.315 -0.110 1.00 76.62 121 ILE A CA 1
ATOM 997 C C . ILE A 1 121 ? 7.592 1.855 0.225 1.00 76.62 121 ILE A C 1
ATOM 999 O O . ILE A 1 121 ? 8.507 1.029 0.187 1.00 76.62 121 ILE A O 1
ATOM 1003 N N . PHE A 1 122 ? 6.351 1.560 0.614 1.00 79.62 122 PHE A N 1
ATOM 1004 C CA . PHE A 1 122 ? 5.911 0.180 0.816 1.00 79.62 122 PHE A CA 1
ATOM 1005 C C . PHE A 1 122 ? 5.838 -0.536 -0.522 1.00 79.62 122 PHE A C 1
ATOM 1007 O O . PHE A 1 122 ? 5.416 0.054 -1.518 1.00 79.62 122 PHE A O 1
ATOM 1014 N N . THR A 1 123 ? 6.251 -1.798 -0.525 1.00 82.50 123 THR A N 1
ATOM 1015 C CA . THR A 1 123 ? 6.162 -2.611 -1.735 1.00 82.50 123 THR A CA 1
ATOM 1016 C C . THR A 1 123 ? 4.733 -3.070 -2.001 1.00 82.50 123 THR A C 1
ATOM 1018 O O . THR A 1 123 ? 3.929 -3.147 -1.067 1.00 82.50 123 THR A O 1
ATOM 1021 N N . TYR A 1 124 ? 4.422 -3.440 -3.243 1.00 82.50 124 TYR A N 1
ATOM 1022 C CA . TYR A 1 124 ? 3.118 -4.015 -3.598 1.00 82.50 124 TYR A CA 1
ATOM 1023 C C . TYR A 1 124 ? 2.764 -5.204 -2.690 1.00 82.50 124 TYR A C 1
ATOM 1025 O O . TYR A 1 124 ? 1.689 -5.260 -2.100 1.00 82.50 124 TYR A O 1
ATOM 1033 N N . ASN A 1 125 ? 3.724 -6.104 -2.469 1.00 81.44 125 ASN A N 1
ATOM 1034 C CA . ASN A 1 125 ? 3.542 -7.270 -1.603 1.00 81.44 125 ASN A CA 1
ATOM 1035 C C . ASN A 1 125 ? 3.321 -6.912 -0.124 1.00 81.44 125 ASN A C 1
ATOM 1037 O O . ASN A 1 125 ? 2.702 -7.683 0.607 1.00 81.44 125 ASN A O 1
ATOM 1041 N N . GLU A 1 126 ? 3.857 -5.787 0.355 1.00 78.94 126 GLU A N 1
ATOM 1042 C CA . GLU A 1 126 ? 3.565 -5.303 1.708 1.00 78.94 126 GLU A CA 1
ATOM 1043 C C . GLU A 1 126 ? 2.151 -4.740 1.800 1.00 78.94 126 GLU A C 1
ATOM 1045 O O . GLU A 1 126 ? 1.434 -5.068 2.742 1.00 78.94 126 GLU A O 1
ATOM 1050 N N . LEU A 1 127 ? 1.736 -3.945 0.813 1.00 81.56 127 LEU A N 1
ATOM 1051 C CA . LEU A 1 127 ? 0.400 -3.357 0.777 1.00 81.56 127 LEU A CA 1
ATOM 1052 C C . LEU A 1 127 ? -0.689 -4.426 0.623 1.00 81.56 127 LEU A C 1
ATOM 1054 O O . LEU A 1 127 ? -1.666 -4.372 1.361 1.00 81.56 127 LEU A O 1
ATOM 1058 N N . LEU A 1 128 ? -0.468 -5.475 -0.178 1.00 79.69 128 LEU A N 1
ATOM 1059 C CA . LEU A 1 128 ? -1.360 -6.643 -0.248 1.00 79.69 128 LEU A CA 1
ATOM 1060 C C . LEU A 1 128 ? -1.546 -7.340 1.108 1.00 79.69 128 LEU A C 1
ATOM 1062 O O . LEU A 1 128 ? -2.625 -7.838 1.427 1.00 79.69 128 LEU A O 1
ATOM 1066 N N . LYS A 1 129 ? -0.502 -7.412 1.943 1.00 76.75 129 LYS A N 1
ATOM 1067 C CA . LYS A 1 129 ? -0.655 -7.966 3.299 1.00 76.75 129 LYS A CA 1
ATOM 1068 C C . LYS A 1 129 ? -1.555 -7.076 4.145 1.00 76.75 129 LYS A C 1
ATOM 1070 O O . LYS A 1 129 ? -2.368 -7.586 4.905 1.00 76.75 129 LYS A O 1
ATOM 1075 N N . TYR A 1 130 ? -1.425 -5.761 3.998 1.00 74.62 130 TYR A N 1
ATOM 1076 C CA . TYR A 1 130 ? -2.253 -4.800 4.719 1.00 74.62 130 TYR A CA 1
ATOM 1077 C C . TYR A 1 130 ? -3.697 -4.793 4.216 1.00 74.62 130 TYR A C 1
ATOM 1079 O O . TYR A 1 130 ? -4.598 -4.652 5.037 1.00 74.62 130 TYR A O 1
ATOM 1087 N N . GLN A 1 131 ? -3.908 -5.018 2.916 1.00 75.88 131 GLN A N 1
ATOM 1088 C CA . GLN A 1 131 ? -5.220 -5.207 2.296 1.00 75.88 131 GLN A CA 1
ATOM 1089 C C . GLN A 1 131 ? -5.935 -6.380 2.96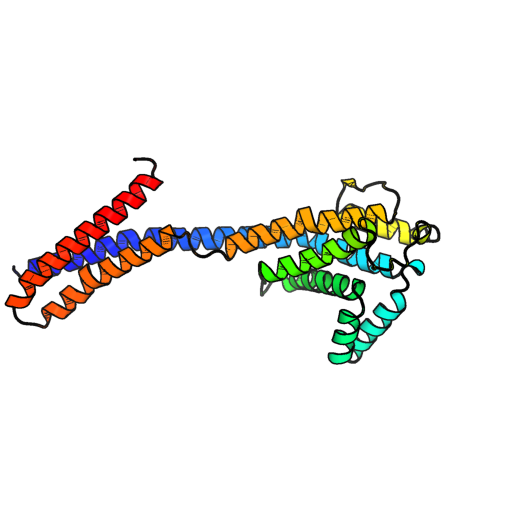3 1.00 75.88 131 GLN A C 1
ATOM 1091 O O . GLN A 1 131 ? -6.986 -6.204 3.570 1.00 75.88 131 GLN A O 1
ATOM 1096 N N . ASN A 1 132 ? -5.280 -7.546 2.980 1.00 72.44 132 ASN A N 1
ATOM 1097 C CA . ASN A 1 132 ? -5.791 -8.734 3.658 1.00 72.44 132 ASN A CA 1
ATOM 1098 C C . ASN A 1 132 ? -6.091 -8.462 5.137 1.00 72.44 132 ASN A C 1
ATOM 1100 O O . ASN A 1 132 ? -7.086 -8.950 5.656 1.00 72.44 132 ASN A O 1
ATOM 1104 N N . CYS A 1 133 ? -5.256 -7.682 5.832 1.00 70.62 133 CYS A N 1
ATOM 1105 C CA . CYS A 1 133 ? -5.530 -7.297 7.213 1.00 70.62 133 CYS A CA 1
ATOM 1106 C C . CYS A 1 133 ? -6.786 -6.423 7.333 1.00 70.62 133 CYS A C 1
ATOM 1108 O O . CYS A 1 133 ? -7.627 -6.745 8.161 1.00 70.62 133 CYS A O 1
ATOM 1110 N N . ALA A 1 134 ? -6.933 -5.357 6.540 1.00 70.12 134 ALA A N 1
ATOM 1111 C CA . ALA A 1 134 ? -8.104 -4.473 6.574 1.00 70.12 134 ALA A CA 1
ATOM 1112 C C . ALA A 1 134 ? -9.408 -5.229 6.277 1.00 70.12 134 ALA A C 1
ATOM 1114 O O . ALA A 1 134 ? -10.381 -5.090 7.022 1.00 70.12 134 ALA A O 1
ATOM 1115 N N . ASN A 1 135 ? -9.362 -6.107 5.272 1.00 70.44 135 ASN A N 1
ATOM 1116 C CA . ASN A 1 135 ? -10.471 -6.951 4.845 1.00 70.44 135 ASN A CA 1
ATOM 1117 C C . ASN A 1 135 ? -10.960 -7.883 5.969 1.00 70.44 135 ASN A C 1
ATOM 1119 O O . ASN A 1 135 ? -12.151 -8.142 6.087 1.00 70.44 135 ASN A O 1
ATOM 1123 N N . LYS A 1 136 ? -10.079 -8.337 6.877 1.00 67.69 136 LYS A N 1
ATOM 1124 C CA . LYS A 1 136 ? -10.460 -9.283 7.944 1.00 67.69 136 LYS A CA 1
ATOM 1125 C C . LYS A 1 136 ? -11.617 -8.811 8.820 1.00 67.69 136 LYS A C 1
ATOM 1127 O O . LYS A 1 136 ? -12.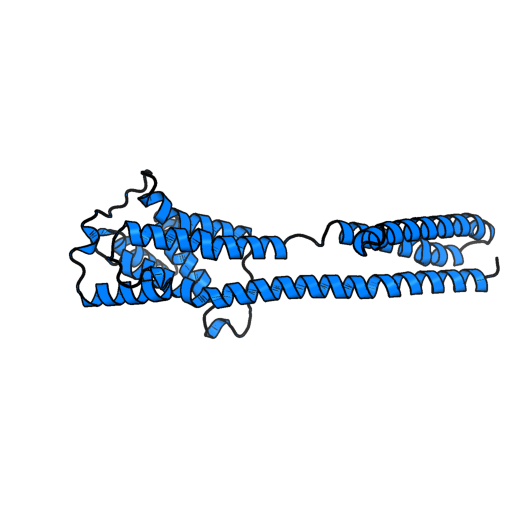435 -9.644 9.179 1.00 67.69 136 LYS A O 1
ATOM 1132 N N . ILE A 1 137 ? -11.702 -7.524 9.180 1.00 66.81 137 ILE A N 1
ATOM 1133 C CA . ILE A 1 137 ? -12.817 -7.030 10.016 1.00 66.81 137 ILE A CA 1
ATOM 1134 C C . ILE A 1 137 ? -14.118 -7.030 9.215 1.00 66.81 137 ILE A C 1
ATOM 1136 O O . ILE A 1 137 ? -15.138 -7.498 9.711 1.00 66.81 137 ILE A O 1
ATOM 1140 N N . TRP A 1 138 ? -14.073 -6.518 7.984 1.00 63.50 138 TRP A N 1
ATOM 1141 C CA . TRP A 1 138 ? -15.237 -6.462 7.107 1.00 63.50 138 TRP A CA 1
ATOM 1142 C C . TRP A 1 138 ? -15.745 -7.870 6.779 1.00 63.50 138 TRP A C 1
ATOM 1144 O O . TRP A 1 138 ? -16.898 -8.179 7.058 1.00 63.50 138 TRP A O 1
ATOM 1154 N N . TYR A 1 139 ? -14.864 -8.764 6.329 1.00 62.34 139 TYR A N 1
ATOM 1155 C CA . TYR A 1 139 ? -15.203 -10.144 5.995 1.00 62.34 139 TYR A CA 1
ATOM 1156 C C . TYR A 1 139 ? -15.658 -10.959 7.205 1.00 62.34 139 TYR A C 1
ATOM 1158 O O . TYR A 1 139 ? -16.539 -11.791 7.066 1.00 62.34 139 TYR A O 1
ATOM 1166 N N . ALA A 1 140 ? -15.100 -10.725 8.395 1.00 60.91 140 ALA A N 1
ATOM 1167 C CA . ALA A 1 140 ? -15.550 -11.383 9.620 1.00 60.91 140 ALA A CA 1
ATOM 1168 C C . ALA A 1 140 ? -16.987 -11.023 10.024 1.00 60.91 140 ALA A C 1
ATOM 1170 O O . ALA A 1 140 ? -17.651 -11.809 10.698 1.00 60.91 140 ALA A O 1
ATOM 1171 N N . ILE A 1 141 ? -17.432 -9.816 9.669 1.00 59.78 141 ILE A N 1
ATOM 1172 C CA . ILE A 1 141 ? -18.755 -9.292 10.011 1.00 59.78 141 ILE A CA 1
ATOM 1173 C C . ILE A 1 141 ? -19.764 -9.607 8.896 1.00 59.78 141 ILE A C 1
ATOM 1175 O O . ILE A 1 141 ? -20.869 -10.052 9.192 1.00 59.78 141 ILE A O 1
ATOM 1179 N N . ASP A 1 142 ? -19.387 -9.397 7.632 1.00 54.28 142 ASP A N 1
ATOM 1180 C CA . ASP A 1 142 ? -20.252 -9.556 6.454 1.00 54.28 142 ASP A CA 1
ATOM 1181 C C . ASP A 1 142 ? -20.392 -11.030 6.029 1.00 54.28 142 ASP A C 1
ATOM 1183 O O . ASP A 1 142 ? -21.479 -11.528 5.726 1.00 54.28 142 ASP A O 1
ATOM 1187 N N . CYS A 1 143 ? -19.292 -11.783 6.087 1.00 48.69 143 CYS A N 1
ATOM 1188 C CA . CYS A 1 143 ? -19.289 -13.221 5.875 1.00 48.69 143 CYS A CA 1
ATOM 1189 C C . CYS A 1 143 ? -19.197 -13.921 7.231 1.00 48.69 143 CYS A C 1
ATOM 1191 O O . CYS A 1 143 ? -18.219 -13.789 7.960 1.00 48.69 143 CYS A O 1
ATOM 1193 N N . HIS A 1 144 ? -20.213 -14.720 7.547 1.00 45.16 144 HIS A N 1
ATOM 1194 C CA . HIS A 1 144 ? -20.291 -15.584 8.724 1.00 45.16 144 HIS A CA 1
ATOM 1195 C C . HIS A 1 144 ? -19.158 -16.636 8.723 1.00 45.16 144 HIS A C 1
ATOM 1197 O O . HIS A 1 144 ? -19.375 -17.815 8.448 1.00 45.16 144 HIS A O 1
ATOM 1203 N N . THR A 1 145 ? -17.928 -16.198 8.967 1.00 42.25 145 THR A N 1
ATOM 1204 C CA . THR A 1 145 ? -16.716 -17.005 9.089 1.00 42.25 145 THR A CA 1
ATOM 1205 C C . THR A 1 145 ? -16.520 -17.411 10.550 1.00 42.25 145 THR A C 1
ATOM 1207 O O . THR A 1 145 ? -17.099 -16.811 11.452 1.00 42.25 145 THR A O 1
ATOM 1210 N N . ASP A 1 146 ? -15.670 -18.410 10.818 1.00 41.69 146 ASP A N 1
ATOM 1211 C CA . ASP A 1 146 ? -15.312 -18.845 12.184 1.00 41.69 146 ASP A CA 1
ATOM 1212 C C . ASP A 1 146 ? -14.580 -17.765 13.012 1.00 41.69 146 ASP A C 1
ATOM 1214 O O . ASP A 1 146 ? -14.144 -18.029 14.140 1.00 41.69 146 ASP A O 1
ATOM 1218 N N . PHE A 1 147 ? -14.455 -16.540 12.483 1.00 44.66 147 PHE A N 1
ATOM 1219 C CA . PHE A 1 147 ? -14.208 -15.360 13.290 1.00 44.66 147 PHE A CA 1
ATOM 1220 C C . PHE A 1 147 ? -15.349 -15.244 14.295 1.00 44.66 147 PHE A C 1
ATOM 1222 O O . PHE A 1 147 ? -16.429 -14.727 14.017 1.00 44.66 147 PHE A O 1
ATOM 1229 N N . LYS A 1 148 ? -15.112 -15.760 15.501 1.00 49.69 148 LYS A N 1
ATOM 1230 C CA . LYS A 1 148 ? -15.980 -15.521 16.646 1.00 49.69 148 LYS A CA 1
ATOM 1231 C C . LYS A 1 148 ? -15.841 -14.049 16.996 1.00 49.69 148 LYS A C 1
ATOM 1233 O O . LYS A 1 148 ? -15.109 -13.703 17.920 1.00 49.69 148 LYS A O 1
ATOM 1238 N N . ALA A 1 149 ? -16.514 -13.180 16.245 1.00 50.22 149 ALA A N 1
ATOM 1239 C CA . ALA A 1 149 ? -16.765 -11.832 16.686 1.00 50.22 149 ALA A CA 1
ATOM 1240 C C . ALA A 1 149 ? -17.511 -11.995 18.007 1.00 50.22 149 ALA A C 1
ATOM 1242 O O . ALA A 1 149 ? -18.692 -12.318 18.054 1.00 50.22 149 ALA A O 1
ATOM 1243 N N . GLU A 1 150 ? -16.806 -11.797 19.115 1.00 50.91 150 GLU A N 1
ATOM 1244 C CA . GLU A 1 150 ? -17.439 -11.693 20.427 1.00 50.91 150 GLU A CA 1
ATOM 1245 C C . GLU A 1 150 ? -18.289 -10.410 20.525 1.00 50.91 150 GLU A C 1
ATOM 1247 O O . GLU A 1 150 ? -18.877 -10.130 21.565 1.00 50.91 150 GLU A O 1
ATOM 1252 N N . MET A 1 151 ? -18.387 -9.661 19.419 1.00 55.72 151 MET A N 1
ATOM 1253 C CA . MET A 1 151 ? -19.285 -8.546 19.200 1.00 55.72 151 MET A CA 1
ATOM 1254 C C . MET A 1 151 ? -20.714 -9.038 18.971 1.00 55.72 151 MET A C 1
ATOM 1256 O O . MET A 1 151 ? -21.025 -9.709 17.991 1.00 55.72 151 MET A O 1
ATOM 1260 N N . ASN A 1 152 ? -21.610 -8.624 19.853 1.00 56.34 152 ASN A N 1
ATOM 1261 C CA . ASN A 1 152 ? -23.048 -8.663 19.628 1.00 56.34 152 ASN A CA 1
ATOM 1262 C C . ASN A 1 152 ? -23.555 -7.260 19.252 1.00 56.34 152 ASN A C 1
ATOM 1264 O O . ASN A 1 152 ? -22.901 -6.254 19.522 1.00 56.34 152 ASN A O 1
ATOM 1268 N N . ILE A 1 153 ? -24.754 -7.164 18.676 1.00 59.66 153 ILE A N 1
ATOM 1269 C CA . ILE A 1 153 ? -25.389 -5.875 18.329 1.00 59.66 153 ILE A CA 1
ATOM 1270 C C . ILE A 1 153 ? -25.442 -4.912 19.542 1.00 59.66 153 ILE A C 1
ATOM 1272 O O . ILE A 1 153 ? -25.356 -3.697 19.368 1.00 59.66 153 ILE A O 1
ATOM 1276 N N . GLY A 1 154 ? -25.476 -5.450 20.768 1.00 63.09 154 GLY A N 1
ATOM 1277 C CA . GLY A 1 154 ? -25.443 -4.699 22.029 1.00 63.09 154 GLY A CA 1
ATOM 1278 C C . GLY A 1 154 ? -24.066 -4.178 22.473 1.00 63.09 154 GLY A C 1
ATOM 1279 O O . GLY A 1 154 ? -23.975 -3.463 23.466 1.00 63.09 154 GLY A O 1
ATOM 1280 N N . SER A 1 155 ? -22.982 -4.464 21.745 1.00 67.06 155 SER A N 1
ATOM 1281 C CA . SER A 1 155 ? -21.602 -4.156 22.172 1.00 67.06 155 SER A CA 1
ATOM 1282 C C . SER A 1 155 ? -21.307 -2.661 22.313 1.00 67.06 155 SER A C 1
ATOM 1284 O O . SER A 1 155 ? -20.296 -2.281 22.904 1.00 67.06 155 SER A O 1
ATOM 1286 N N . PHE A 1 156 ? -22.182 -1.807 21.780 1.00 73.44 156 PHE A N 1
ATOM 1287 C CA . PHE A 1 156 ? -22.060 -0.354 21.849 1.00 73.44 156 PHE A CA 1
ATOM 1288 C C . PHE A 1 156 ? -23.095 0.310 22.772 1.00 73.44 156 PHE A C 1
ATOM 1290 O O . PHE A 1 156 ? -23.038 1.527 22.946 1.00 73.44 156 PHE A O 1
ATOM 1297 N N . GLU A 1 157 ? -24.016 -0.452 23.373 1.00 70.50 157 GLU A N 1
ATOM 1298 C CA . GLU A 1 157 ? -25.133 0.088 24.167 1.00 70.50 157 GLU A CA 1
ATOM 1299 C C . GLU A 1 157 ? -24.679 0.696 25.501 1.00 70.50 157 GLU A C 1
ATOM 1301 O O . GLU A 1 157 ? -25.231 1.703 25.937 1.00 70.50 157 GLU A O 1
ATOM 1306 N N . GLU A 1 158 ? -23.624 0.151 26.113 1.00 71.75 158 GLU A N 1
ATOM 1307 C CA . GLU A 1 158 ? -23.118 0.593 27.424 1.00 71.75 158 GLU A CA 1
ATOM 1308 C C . GLU A 1 158 ? -21.932 1.572 27.336 1.00 71.75 158 GLU A C 1
ATOM 1310 O O . GLU A 1 158 ? -21.286 1.903 28.336 1.00 71.75 158 GLU A O 1
ATOM 1315 N N . ILE A 1 159 ? -21.598 2.059 26.138 1.00 79.31 159 ILE A N 1
ATOM 1316 C CA . ILE A 1 159 ? -20.481 2.993 25.972 1.00 79.31 159 ILE A CA 1
ATOM 1317 C C . ILE A 1 159 ? -20.871 4.364 26.514 1.00 79.31 159 ILE A C 1
ATOM 1319 O O . ILE A 1 159 ? -21.821 4.991 26.051 1.00 79.31 159 ILE A O 1
ATOM 1323 N N . ASN A 1 160 ? -20.073 4.876 27.453 1.00 84.19 160 ASN A N 1
ATOM 1324 C CA . ASN A 1 160 ? -20.288 6.219 27.982 1.00 84.19 160 ASN A CA 1
ATOM 1325 C C . ASN A 1 160 ? -20.220 7.300 26.883 1.00 84.19 160 ASN A C 1
ATOM 1327 O O . ASN A 1 160 ? -19.483 7.194 25.897 1.00 84.19 160 ASN A O 1
ATOM 1331 N N . GLU A 1 161 ? -20.962 8.389 27.087 1.00 85.56 161 GLU A N 1
ATOM 1332 C CA . GLU A 1 161 ? -21.132 9.451 26.090 1.00 85.56 161 GLU A CA 1
ATOM 1333 C C . GLU A 1 161 ? -19.798 10.084 25.653 1.00 85.56 161 GLU A C 1
ATOM 1335 O O . GLU A 1 161 ? -19.603 10.404 24.480 1.00 85.56 161 GLU A O 1
ATOM 1340 N N . TYR A 1 162 ? -18.844 10.224 26.578 1.00 86.88 162 TYR A N 1
ATOM 1341 C CA . TYR A 1 162 ? -17.521 10.778 26.286 1.00 86.88 162 TYR A CA 1
ATOM 1342 C C . TYR A 1 162 ? -16.738 9.908 25.290 1.00 86.88 162 TYR A C 1
ATOM 1344 O O . TYR A 1 162 ? -16.206 10.410 24.296 1.00 86.88 162 TYR A O 1
ATOM 1352 N N . LYS A 1 163 ? -16.687 8.593 25.526 1.00 85.19 163 LYS A N 1
ATOM 1353 C CA . LYS A 1 163 ? -15.991 7.631 24.666 1.00 85.19 163 LYS A CA 1
ATOM 1354 C C . LYS A 1 163 ? -16.698 7.503 23.320 1.00 85.19 163 LYS A C 1
ATOM 1356 O O . LYS A 1 163 ? -16.020 7.478 22.295 1.00 85.19 163 LYS A O 1
ATOM 1361 N N . LEU A 1 164 ? -18.031 7.529 23.305 1.00 86.94 164 LEU A N 1
ATOM 1362 C CA . LEU A 1 164 ? -18.819 7.550 22.073 1.00 86.94 164 LEU A CA 1
ATOM 1363 C C . LEU A 1 164 ? -18.509 8.792 21.221 1.00 86.94 164 LEU A C 1
ATOM 1365 O O . LEU A 1 164 ? -18.197 8.657 20.039 1.00 86.94 164 LEU A O 1
ATOM 1369 N N . LYS A 1 165 ? -18.509 9.996 21.816 1.00 88.44 165 LYS A N 1
ATOM 1370 C CA . LYS A 1 165 ? -18.126 11.244 21.125 1.00 88.44 165 LYS A CA 1
ATOM 1371 C C . LYS A 1 165 ? -16.706 11.176 20.571 1.00 88.44 165 LYS A C 1
ATOM 1373 O O . LYS A 1 165 ? -16.461 11.615 19.448 1.00 88.44 165 LYS A O 1
ATOM 1378 N N . LYS A 1 166 ? -15.771 10.601 21.333 1.00 89.88 166 LYS A N 1
ATOM 1379 C CA . LYS A 1 166 ? -14.387 10.407 20.887 1.00 89.88 166 LYS A CA 1
ATOM 1380 C C . LYS A 1 166 ? -14.306 9.481 19.670 1.00 89.88 166 LYS A C 1
ATOM 1382 O O . LYS A 1 166 ? -13.635 9.840 18.710 1.00 89.88 166 LYS A O 1
ATOM 1387 N N . ILE A 1 167 ? -14.997 8.338 19.692 1.00 89.38 167 ILE A N 1
ATOM 1388 C CA . ILE A 1 167 ? -15.037 7.391 18.566 1.00 89.38 167 ILE A CA 1
ATOM 1389 C C . ILE A 1 167 ? -15.649 8.057 17.330 1.00 89.38 167 ILE A C 1
ATOM 1391 O O . ILE A 1 167 ? -15.030 8.034 16.272 1.00 89.38 167 ILE A O 1
ATOM 1395 N N . LYS A 1 168 ? -16.792 8.742 17.464 1.00 89.62 168 LYS A N 1
ATOM 1396 C CA . LYS A 1 168 ? -17.424 9.455 16.339 1.00 89.62 168 LYS A CA 1
ATOM 1397 C C . LYS A 1 168 ? -16.512 10.515 15.718 1.00 89.62 168 LYS A C 1
ATOM 1399 O O . LYS A 1 168 ? -16.422 10.603 14.501 1.00 89.62 168 LYS A O 1
ATOM 1404 N N . LYS A 1 169 ? -15.773 11.267 16.541 1.00 91.25 169 LYS A N 1
ATOM 1405 C CA . LYS A 1 169 ? -14.780 12.242 16.061 1.00 91.25 169 LYS A CA 1
ATOM 1406 C C . LYS A 1 169 ? -13.601 11.589 15.330 1.00 91.25 169 LYS A C 1
ATOM 1408 O O . LYS A 1 169 ? -12.947 12.244 14.528 1.00 91.25 169 LYS A O 1
ATOM 1413 N N . ILE A 1 170 ? -13.263 10.341 15.651 1.00 91.88 170 ILE A N 1
ATOM 1414 C CA . ILE A 1 170 ? -12.239 9.585 14.920 1.00 91.88 170 ILE A CA 1
ATOM 1415 C C . ILE A 1 170 ? -12.806 9.123 13.574 1.00 91.88 170 ILE A C 1
ATOM 1417 O O . ILE A 1 170 ? -12.147 9.310 12.559 1.00 91.88 170 ILE A O 1
ATOM 1421 N N . ILE A 1 171 ? -14.031 8.592 13.561 1.00 90.88 171 ILE A N 1
ATOM 1422 C CA . ILE A 1 171 ? -14.724 8.151 12.342 1.00 90.88 171 ILE A CA 1
ATOM 1423 C C . ILE A 1 171 ? -14.853 9.302 11.337 1.00 90.88 171 ILE A C 1
ATOM 1425 O O . ILE A 1 171 ? -14.475 9.142 10.182 1.00 90.88 171 ILE A O 1
ATOM 1429 N N . SER A 1 172 ? -15.248 10.495 11.788 1.00 88.88 172 SER A N 1
ATOM 1430 C CA . SER A 1 172 ? -15.377 11.673 10.917 1.00 88.88 172 SER A CA 1
ATOM 1431 C C . SER A 1 172 ? -14.051 12.158 10.312 1.00 88.88 172 SER A C 1
ATOM 1433 O O . SER A 1 172 ? -14.052 12.959 9.386 1.00 88.88 172 SER A O 1
ATOM 1435 N N . LYS A 1 173 ? -12.899 11.738 10.860 1.00 89.69 173 LYS A N 1
ATOM 1436 C CA . LYS A 1 173 ? -11.577 12.005 10.262 1.00 89.69 173 LYS A CA 1
ATOM 1437 C C . LYS A 1 173 ? -11.194 10.980 9.197 1.00 89.69 173 LYS A C 1
ATOM 1439 O O . LYS A 1 173 ? -10.243 11.228 8.465 1.00 89.69 173 LYS A O 1
ATOM 1444 N N . ILE A 1 174 ? -11.852 9.822 9.188 1.00 88.62 174 ILE A N 1
ATOM 1445 C CA . ILE A 1 174 ? -11.639 8.772 8.192 1.00 88.62 174 ILE A CA 1
ATOM 1446 C C . ILE A 1 174 ? -12.475 9.092 6.955 1.00 88.62 174 ILE A C 1
ATOM 1448 O O . ILE A 1 174 ? -11.923 9.157 5.864 1.00 88.62 174 ILE A O 1
ATOM 1452 N N . SER A 1 175 ? -13.768 9.366 7.141 1.00 86.50 175 SER A N 1
ATOM 1453 C CA . SER A 1 175 ? -14.656 9.851 6.083 1.00 86.50 175 SER A CA 1
ATOM 1454 C C . SER A 1 175 ? -15.752 10.746 6.666 1.00 86.50 175 SER A C 1
ATOM 1456 O O . SER A 1 175 ? -16.252 10.499 7.767 1.00 86.50 175 SER A O 1
ATOM 1458 N N . SER A 1 176 ? -16.118 11.794 5.922 1.00 85.19 176 SER A N 1
ATOM 1459 C CA . SER A 1 176 ? -17.260 12.663 6.234 1.00 85.19 176 SER A CA 1
ATOM 1460 C C . SER A 1 176 ? -18.602 11.966 6.035 1.00 85.19 176 SER A C 1
ATOM 1462 O O . SER A 1 176 ? -19.590 12.386 6.627 1.00 85.19 176 SER A O 1
ATOM 1464 N N . ASP A 1 177 ? -18.641 10.902 5.234 1.00 86.19 177 ASP A N 1
ATOM 1465 C CA . ASP A 1 177 ? -19.891 10.242 4.845 1.00 86.19 177 ASP A CA 1
ATOM 1466 C C . ASP A 1 177 ? -20.565 9.547 6.035 1.00 86.19 177 ASP A C 1
ATOM 1468 O O . ASP A 1 177 ? -21.785 9.441 6.093 1.00 86.19 177 ASP A O 1
ATOM 1472 N N . TYR A 1 178 ? -19.775 9.194 7.050 1.00 85.50 178 TYR A N 1
ATOM 1473 C CA . TYR A 1 178 ? -20.242 8.603 8.302 1.00 85.50 178 TYR A CA 1
ATOM 1474 C C . TYR A 1 178 ? -20.645 9.630 9.367 1.00 85.50 178 TYR A C 1
ATOM 1476 O O . TYR A 1 178 ? -20.898 9.278 10.529 1.00 85.50 178 TYR A O 1
ATOM 1484 N N . GLU A 1 179 ? -20.642 10.924 9.040 1.00 82.50 179 GLU A N 1
ATOM 1485 C CA . GLU A 1 179 ? -20.992 11.955 10.005 1.00 82.50 179 GLU A CA 1
ATOM 1486 C C . GLU A 1 179 ? -22.458 11.812 10.444 1.00 82.50 179 GLU A C 1
ATOM 1488 O O . GLU A 1 179 ? -23.394 11.816 9.652 1.00 82.50 179 GLU A O 1
ATOM 1493 N N . GLY A 1 180 ? -22.666 11.672 11.755 1.00 77.12 180 GLY A N 1
ATOM 1494 C CA . GLY A 1 180 ? -23.999 11.493 12.332 1.00 77.12 180 GLY A CA 1
ATOM 1495 C C . GLY A 1 180 ? -24.474 10.041 12.406 1.00 77.12 180 GLY A C 1
ATOM 1496 O O . GLY A 1 180 ? -25.423 9.773 13.147 1.00 77.12 180 GLY A O 1
ATOM 1497 N N . GLU A 1 181 ? -23.777 9.092 11.775 1.00 82.81 181 GLU A N 1
ATOM 1498 C CA . GLU A 1 181 ? -24.148 7.681 11.848 1.00 82.81 181 GLU A CA 1
ATOM 1499 C C . GLU A 1 181 ? -24.121 7.131 13.284 1.00 82.81 181 GLU A C 1
ATOM 1501 O O . GLU A 1 181 ? -23.413 7.608 14.194 1.00 82.81 181 GLU A O 1
ATOM 1506 N N . LYS A 1 182 ? -24.970 6.126 13.525 1.00 83.88 182 LYS A N 1
ATOM 1507 C CA . LYS A 1 182 ? -24.991 5.397 14.793 1.00 83.88 182 LYS A CA 1
ATOM 1508 C C . LYS A 1 182 ? -23.801 4.443 14.809 1.00 83.88 182 LYS A C 1
ATOM 1510 O O . LYS A 1 182 ? -23.586 3.706 13.860 1.00 83.88 182 LYS A O 1
ATOM 1515 N N . LEU A 1 183 ? -23.065 4.425 15.920 1.00 82.88 183 LEU A N 1
ATOM 1516 C CA . LEU A 1 183 ? -21.996 3.451 16.102 1.00 82.88 183 LEU A CA 1
ATOM 1517 C C . LEU A 1 183 ? -22.603 2.042 16.147 1.00 82.88 183 LEU A C 1
ATOM 1519 O O . LEU A 1 183 ? -23.374 1.731 17.057 1.00 82.88 183 LEU A O 1
ATOM 1523 N N . SER A 1 184 ? -22.273 1.228 15.153 1.00 78.50 184 SER A N 1
ATOM 1524 C CA . SER A 1 184 ? -22.720 -0.155 14.998 1.00 78.50 184 SER A CA 1
ATOM 1525 C C . SER A 1 184 ? -21.565 -1.026 14.513 1.00 78.50 184 SER A C 1
ATOM 1527 O O . SER A 1 184 ? -20.524 -0.518 14.100 1.00 78.50 184 SER A O 1
ATOM 1529 N N . ILE A 1 185 ? -21.751 -2.345 14.573 1.00 74.19 185 ILE A N 1
ATOM 1530 C CA . ILE A 1 185 ? -20.787 -3.309 14.029 1.00 74.19 185 ILE A CA 1
ATOM 1531 C C . ILE A 1 185 ? -20.641 -3.078 12.519 1.00 74.19 185 ILE A C 1
ATOM 1533 O O . ILE A 1 185 ? -19.521 -2.973 12.028 1.00 74.19 185 ILE A O 1
ATOM 1537 N N . ASP A 1 186 ? -21.765 -2.895 11.827 1.00 75.75 186 ASP A N 1
ATOM 1538 C CA . ASP A 1 186 ? -21.821 -2.669 10.381 1.00 75.75 186 ASP A CA 1
ATOM 1539 C C . ASP A 1 186 ? -21.060 -1.408 9.967 1.00 75.75 186 ASP A C 1
ATOM 1541 O O . ASP A 1 186 ? -20.312 -1.432 8.998 1.00 75.75 186 ASP A O 1
ATOM 1545 N N . LEU A 1 187 ? -21.159 -0.320 10.741 1.00 84.31 187 LEU A N 1
ATOM 1546 C CA . LEU A 1 187 ? -20.384 0.893 10.480 1.00 84.31 187 LEU A CA 1
ATOM 1547 C C . LEU A 1 187 ? -18.875 0.620 10.560 1.00 84.31 187 LEU A C 1
ATOM 1549 O O . LEU A 1 187 ? -18.108 1.082 9.721 1.00 84.31 187 LEU A O 1
ATOM 1553 N N . ILE A 1 188 ? -18.429 -0.149 11.556 1.00 81.44 188 ILE A N 1
ATOM 1554 C CA . ILE A 1 188 ? -17.010 -0.506 11.686 1.00 81.44 188 ILE A CA 1
ATOM 1555 C C . ILE A 1 188 ? -16.562 -1.412 10.538 1.00 81.44 188 ILE A C 1
ATOM 1557 O O . ILE A 1 188 ? -15.454 -1.232 10.029 1.00 81.44 188 ILE A O 1
ATOM 1561 N N . ALA A 1 189 ? -17.411 -2.345 10.109 1.00 77.12 189 ALA A N 1
ATOM 1562 C CA . ALA A 1 189 ? -17.157 -3.181 8.944 1.00 77.12 189 ALA A CA 1
ATOM 1563 C C . ALA A 1 189 ? -17.032 -2.336 7.671 1.00 77.12 189 ALA A C 1
ATOM 1565 O O . ALA A 1 189 ? -16.041 -2.474 6.962 1.00 77.12 189 ALA A O 1
ATOM 1566 N N . ASN A 1 190 ? -17.965 -1.413 7.430 1.00 82.69 190 ASN A N 1
ATOM 1567 C CA . ASN A 1 190 ? -17.957 -0.524 6.267 1.00 82.69 190 ASN A CA 1
ATOM 1568 C C . ASN A 1 190 ? -16.695 0.342 6.226 1.00 82.69 190 ASN A C 1
ATOM 1570 O O . ASN A 1 190 ? -16.007 0.368 5.211 1.00 82.69 190 ASN A O 1
ATOM 1574 N N . ILE A 1 191 ? -16.318 0.951 7.356 1.00 87.56 191 ILE A N 1
ATOM 1575 C CA . ILE A 1 191 ? -15.066 1.715 7.463 1.00 87.56 191 ILE A CA 1
ATOM 1576 C C . ILE A 1 191 ? -13.853 0.828 7.147 1.00 87.56 191 ILE A C 1
ATOM 1578 O O . ILE A 1 191 ? -12.906 1.274 6.502 1.00 87.56 191 ILE A O 1
ATOM 1582 N N . SER A 1 192 ? -13.861 -0.424 7.613 1.00 82.88 192 SER A N 1
ATOM 1583 C CA . SER A 1 192 ? -12.769 -1.373 7.364 1.00 82.88 192 SER A CA 1
ATOM 1584 C C . SER A 1 192 ? -12.686 -1.777 5.890 1.00 82.88 192 SER A C 1
ATOM 1586 O O . SER A 1 192 ? -11.584 -1.853 5.348 1.00 82.88 192 SER A O 1
ATOM 1588 N N . GLY A 1 193 ? -13.836 -1.977 5.241 1.00 81.12 193 GLY A N 1
ATOM 1589 C CA . GLY A 1 193 ? -13.937 -2.239 3.807 1.00 81.12 193 GLY A CA 1
ATOM 1590 C C . GLY A 1 193 ? -13.472 -1.046 2.974 1.00 81.12 193 GLY A C 1
ATOM 1591 O O . GLY A 1 193 ? -12.642 -1.205 2.090 1.00 81.12 193 GLY A O 1
ATOM 1592 N N . GLU A 1 194 ? -13.887 0.177 3.308 1.00 85.88 194 GLU A N 1
ATOM 1593 C CA . GLU A 1 194 ? -13.400 1.378 2.616 1.00 85.88 194 GLU A CA 1
ATOM 1594 C C . GLU A 1 194 ? -11.899 1.605 2.799 1.00 85.88 194 GLU A C 1
ATOM 1596 O O . GLU A 1 194 ? -11.212 2.051 1.876 1.00 85.88 194 GLU A O 1
ATOM 1601 N N . MET A 1 195 ? -11.363 1.282 3.978 1.00 86.88 195 MET A N 1
ATOM 1602 C CA . MET A 1 195 ? -9.925 1.340 4.226 1.00 86.88 195 MET A CA 1
ATOM 1603 C C . MET A 1 195 ? -9.152 0.429 3.263 1.00 86.88 195 MET A C 1
ATOM 1605 O O . MET A 1 195 ? -8.067 0.786 2.796 1.00 86.88 195 MET A O 1
ATOM 1609 N N . GLU A 1 196 ? -9.709 -0.740 2.961 1.00 85.00 196 GLU A N 1
ATOM 1610 C CA . GLU A 1 196 ? -9.181 -1.656 1.960 1.00 85.00 196 GLU A CA 1
ATOM 1611 C C . GLU A 1 196 ? -9.332 -1.074 0.549 1.00 85.00 196 GLU A C 1
ATOM 1613 O O . GLU A 1 196 ? -8.332 -0.730 -0.084 1.00 85.00 196 GLU A O 1
ATOM 1618 N N . THR A 1 197 ? -10.574 -0.901 0.093 1.00 83.69 197 THR A N 1
ATOM 1619 C CA . THR A 1 197 ? -10.901 -0.652 -1.317 1.00 83.69 197 THR A CA 1
ATOM 1620 C C . THR A 1 197 ? -10.499 0.737 -1.792 1.00 83.69 197 THR A C 1
ATOM 1622 O O . THR A 1 197 ? -10.128 0.931 -2.946 1.00 83.69 197 THR A O 1
ATOM 1625 N N . THR A 1 198 ? -10.589 1.738 -0.918 1.00 85.38 198 THR A N 1
ATOM 1626 C CA . THR A 1 198 ? -10.408 3.142 -1.306 1.00 85.38 198 THR A CA 1
ATOM 1627 C C . THR A 1 198 ? -8.995 3.633 -1.013 1.00 85.38 198 THR A C 1
ATOM 1629 O O . THR A 1 198 ? -8.506 4.538 -1.691 1.00 85.38 198 THR A O 1
ATOM 1632 N N . ILE A 1 199 ? -8.304 3.049 -0.030 1.00 87.81 199 ILE A N 1
ATOM 1633 C CA . ILE A 1 199 ? -6.965 3.503 0.370 1.00 87.81 199 ILE A CA 1
ATOM 1634 C C . ILE A 1 199 ? -5.899 2.477 0.013 1.00 87.81 199 ILE A C 1
ATOM 1636 O O . ILE A 1 199 ? -4.960 2.804 -0.714 1.00 87.81 199 ILE A O 1
ATOM 1640 N N . ILE A 1 200 ? -5.999 1.251 0.525 1.00 86.31 200 ILE A N 1
ATOM 1641 C CA . ILE A 1 200 ? -4.922 0.271 0.360 1.00 86.31 200 ILE A CA 1
ATOM 1642 C C . ILE A 1 200 ? -4.840 -0.236 -1.081 1.00 86.31 200 ILE A C 1
ATOM 1644 O O . ILE A 1 200 ? -3.727 -0.339 -1.598 1.00 86.31 200 ILE A O 1
ATOM 1648 N N . ASP A 1 201 ? -5.964 -0.482 -1.750 1.00 86.56 201 ASP A N 1
ATOM 1649 C CA . ASP A 1 201 ? -5.983 -0.941 -3.146 1.00 86.56 201 ASP A CA 1
ATOM 1650 C C . ASP A 1 201 ? -5.383 0.107 -4.082 1.00 86.56 201 ASP A C 1
ATOM 1652 O O . ASP A 1 201 ? -4.448 -0.182 -4.828 1.00 86.56 201 ASP A O 1
ATOM 1656 N N . ASN A 1 202 ? -5.811 1.364 -3.942 1.00 89.00 202 ASN A N 1
ATOM 1657 C CA . ASN A 1 202 ? -5.254 2.480 -4.705 1.00 89.00 202 ASN A CA 1
ATOM 1658 C C . ASN A 1 202 ? -3.736 2.625 -4.497 1.00 89.00 202 ASN A C 1
ATOM 1660 O O . ASN A 1 202 ? -2.979 2.824 -5.451 1.00 89.00 202 ASN A O 1
ATOM 1664 N N . LEU A 1 203 ? -3.254 2.492 -3.257 1.00 89.44 203 LEU A N 1
ATOM 1665 C CA . LEU A 1 203 ? -1.817 2.514 -2.977 1.00 89.44 203 LEU A CA 1
ATOM 1666 C C . LEU A 1 203 ? -1.093 1.290 -3.548 1.00 89.44 203 LEU A C 1
ATOM 1668 O O . LEU A 1 203 ? 0.044 1.423 -4.005 1.00 89.44 203 LEU A O 1
ATOM 1672 N N . SER A 1 204 ? -1.730 0.120 -3.526 1.00 87.12 204 SER A N 1
ATOM 1673 C CA . SER A 1 204 ? -1.189 -1.126 -4.077 1.00 87.12 204 SER A CA 1
ATOM 1674 C C . SER A 1 204 ? -1.021 -1.017 -5.587 1.00 87.12 204 SER A C 1
ATOM 1676 O O . SER A 1 204 ? 0.054 -1.321 -6.099 1.00 87.12 204 SER A O 1
ATOM 1678 N N . ASP A 1 205 ? -2.014 -0.487 -6.294 1.00 87.31 205 ASP A N 1
ATOM 1679 C CA . ASP A 1 205 ? -1.943 -0.255 -7.736 1.00 87.31 205 ASP A CA 1
ATOM 1680 C C . ASP A 1 205 ? -0.817 0.713 -8.104 1.00 87.31 205 ASP A C 1
ATOM 1682 O O . ASP A 1 205 ? -0.037 0.463 -9.029 1.00 87.31 205 ASP A O 1
ATOM 1686 N N . LEU A 1 206 ? -0.670 1.803 -7.349 1.00 89.19 206 LEU A N 1
ATOM 1687 C CA . LEU A 1 206 ? 0.423 2.753 -7.550 1.00 89.19 206 LEU A CA 1
ATOM 1688 C C . LEU A 1 206 ? 1.794 2.132 -7.241 1.00 89.19 206 LEU A C 1
ATOM 1690 O O . LEU A 1 206 ? 2.761 2.394 -7.964 1.00 89.19 206 LEU A O 1
ATOM 1694 N N . ALA A 1 207 ? 1.894 1.292 -6.208 1.00 87.94 207 ALA A N 1
ATOM 1695 C CA . ALA A 1 207 ? 3.111 0.548 -5.894 1.00 87.94 207 ALA A CA 1
ATOM 1696 C C . ALA A 1 207 ? 3.456 -0.459 -6.995 1.00 87.94 207 ALA A C 1
ATOM 1698 O O . ALA A 1 207 ? 4.606 -0.512 -7.426 1.00 87.94 207 ALA A O 1
ATOM 1699 N N . LEU A 1 208 ? 2.466 -1.177 -7.527 1.00 86.56 208 LEU A N 1
ATOM 1700 C CA . LEU A 1 208 ? 2.644 -2.091 -8.650 1.00 86.56 208 LEU A CA 1
ATOM 1701 C C . LEU A 1 208 ? 3.151 -1.342 -9.888 1.00 86.56 208 LEU A C 1
ATOM 1703 O O . LEU A 1 208 ? 4.115 -1.768 -10.517 1.00 86.56 208 LEU A O 1
ATOM 1707 N N . GLN A 1 209 ? 2.559 -0.194 -10.221 1.00 85.44 209 GLN A N 1
ATOM 1708 C CA . GLN A 1 209 ? 3.004 0.634 -11.349 1.00 85.44 209 GLN A CA 1
ATOM 1709 C C . GLN A 1 209 ? 4.427 1.182 -11.175 1.00 85.44 209 GLN A C 1
ATOM 1711 O O . GLN A 1 209 ? 5.149 1.363 -12.162 1.00 85.44 209 GLN A O 1
ATOM 1716 N N . TYR A 1 210 ? 4.814 1.483 -9.937 1.00 84.06 210 TYR A N 1
ATOM 1717 C CA . TYR A 1 210 ? 6.154 1.937 -9.583 1.00 84.06 210 TYR A CA 1
ATOM 1718 C C . TYR A 1 210 ? 7.190 0.805 -9.655 1.00 84.06 210 TYR A C 1
ATOM 1720 O O . TYR A 1 210 ? 8.293 1.024 -10.153 1.00 84.06 210 TYR A O 1
ATOM 1728 N N . GLU A 1 211 ? 6.836 -0.393 -9.190 1.00 82.88 211 GLU A N 1
ATOM 1729 C CA . GLU A 1 211 ? 7.707 -1.572 -9.178 1.00 82.88 211 GLU A CA 1
ATOM 1730 C C . GLU A 1 211 ? 7.825 -2.259 -10.534 1.00 82.88 211 GLU A C 1
ATOM 1732 O O . GLU A 1 211 ? 8.812 -2.958 -10.785 1.00 82.88 211 GLU A O 1
ATOM 1737 N N . GLN A 1 212 ? 6.832 -2.085 -11.410 1.00 74.81 212 GLN A N 1
ATOM 1738 C CA . GLN A 1 212 ? 6.880 -2.687 -12.728 1.00 74.81 212 GLN A CA 1
ATOM 1739 C C . GLN A 1 212 ? 8.138 -2.233 -13.477 1.00 74.81 212 GLN A C 1
ATOM 1741 O O . GLN A 1 212 ? 8.459 -1.037 -13.508 1.00 74.81 212 GLN A O 1
ATOM 1746 N N . PRO A 1 213 ? 8.858 -3.183 -14.105 1.00 63.09 213 PRO A N 1
ATOM 1747 C CA . PRO A 1 213 ? 10.047 -2.855 -14.865 1.00 63.09 213 PRO A CA 1
ATOM 1748 C C . PRO A 1 213 ? 9.698 -1.846 -15.960 1.00 63.09 213 PRO A C 1
ATOM 1750 O O . PRO A 1 213 ? 8.559 -1.779 -16.431 1.00 63.09 213 PRO A O 1
ATOM 1753 N N . LEU A 1 214 ? 10.706 -1.080 -16.387 1.00 63.53 214 LEU A N 1
ATOM 1754 C CA . LEU A 1 214 ? 10.605 -0.194 -17.547 1.00 63.53 214 LEU A CA 1
ATOM 1755 C C . LEU A 1 214 ? 9.836 -0.898 -18.671 1.00 63.53 214 LEU A C 1
ATOM 1757 O O . LEU A 1 214 ? 10.079 -2.082 -18.931 1.00 63.53 214 LEU A O 1
ATOM 1761 N N . LYS A 1 215 ? 8.908 -0.168 -19.309 1.00 65.44 215 LYS A N 1
ATOM 1762 C CA . LYS A 1 215 ? 8.007 -0.695 -20.348 1.00 65.44 215 LYS A CA 1
ATOM 1763 C C . LYS A 1 215 ? 8.774 -1.661 -21.267 1.00 65.44 215 LYS A C 1
ATOM 1765 O O . LYS A 1 215 ? 9.888 -1.316 -21.658 1.00 65.44 215 LYS A O 1
ATOM 1770 N N . PRO A 1 216 ? 8.219 -2.820 -21.672 1.00 64.69 216 PRO A N 1
ATOM 1771 C CA . PRO A 1 216 ? 8.931 -3.819 -22.483 1.00 64.69 216 PRO A CA 1
ATOM 1772 C C . PRO A 1 216 ? 9.671 -3.243 -23.704 1.00 64.69 216 PRO A C 1
ATOM 1774 O O . PRO A 1 216 ? 10.761 -3.689 -24.050 1.00 64.69 216 PRO A O 1
ATOM 1777 N N . ILE A 1 217 ? 9.119 -2.186 -24.299 1.00 61.38 217 ILE A N 1
ATOM 1778 C CA . ILE A 1 217 ? 9.730 -1.387 -25.369 1.00 61.38 217 ILE A CA 1
ATOM 1779 C C . ILE A 1 217 ? 11.057 -0.739 -24.970 1.00 61.38 217 ILE A C 1
ATOM 1781 O O . ILE A 1 217 ? 12.003 -0.788 -25.744 1.00 61.38 217 ILE A O 1
ATOM 1785 N N . ILE A 1 218 ? 11.162 -0.185 -23.765 1.00 65.19 218 ILE A N 1
ATOM 1786 C CA . ILE A 1 218 ? 12.398 0.403 -23.242 1.00 65.19 218 ILE A CA 1
ATOM 1787 C C . ILE A 1 218 ? 13.468 -0.686 -23.101 1.00 65.19 218 ILE A C 1
ATOM 1789 O O . ILE A 1 218 ? 14.616 -0.473 -23.476 1.00 65.19 218 ILE A O 1
ATOM 1793 N N . LYS A 1 219 ? 13.098 -1.891 -22.649 1.00 65.06 219 LYS A N 1
ATOM 1794 C CA . LYS A 1 219 ? 14.022 -3.035 -22.574 1.00 65.06 219 LYS A CA 1
ATOM 1795 C C . LYS A 1 219 ? 14.529 -3.461 -23.958 1.00 65.06 219 LYS A C 1
ATOM 1797 O O . LYS A 1 219 ? 15.724 -3.694 -24.121 1.00 65.06 219 LYS A O 1
ATOM 1802 N N . ILE A 1 220 ? 13.638 -3.532 -24.950 1.00 67.38 220 ILE A N 1
ATOM 1803 C CA . ILE A 1 220 ? 14.001 -3.820 -26.348 1.00 67.38 220 ILE A CA 1
ATOM 1804 C C . ILE A 1 220 ? 14.928 -2.727 -26.887 1.00 67.38 220 ILE A C 1
ATOM 1806 O O . ILE A 1 220 ? 15.954 -3.031 -27.488 1.00 67.38 220 ILE A O 1
ATOM 1810 N N . PHE A 1 221 ? 14.616 -1.464 -26.609 1.00 68.50 221 PHE A N 1
ATOM 1811 C CA . PHE A 1 221 ? 15.403 -0.314 -27.033 1.00 68.50 221 PHE A CA 1
ATOM 1812 C C . PHE A 1 221 ? 16.816 -0.307 -26.435 1.00 68.50 221 PHE A C 1
ATOM 1814 O O . PHE A 1 221 ? 17.785 -0.131 -27.169 1.00 68.50 221 PHE A O 1
ATOM 1821 N N . TYR A 1 222 ? 16.964 -0.601 -25.138 1.00 67.81 222 TYR A N 1
ATOM 1822 C CA . TYR A 1 222 ? 18.280 -0.809 -24.525 1.00 67.81 222 TYR A CA 1
ATOM 1823 C C . TYR A 1 222 ? 19.044 -1.966 -25.170 1.00 67.81 222 TYR A C 1
ATOM 1825 O O . TYR A 1 222 ? 20.255 -1.861 -25.342 1.00 67.81 222 TYR A O 1
ATOM 1833 N N . GLY A 1 223 ? 18.354 -3.043 -25.556 1.00 69.06 223 GLY A N 1
ATOM 1834 C CA . GLY A 1 223 ? 18.951 -4.147 -26.307 1.00 69.06 223 GLY A CA 1
ATOM 1835 C C . GLY A 1 223 ? 19.492 -3.702 -27.668 1.00 69.06 223 GLY A C 1
ATOM 1836 O O . GLY A 1 223 ? 20.633 -4.010 -28.004 1.00 69.06 223 GLY A O 1
ATOM 1837 N N . VAL A 1 224 ? 18.713 -2.920 -28.421 1.00 72.50 224 VAL A N 1
ATOM 1838 C CA . VAL A 1 224 ? 19.126 -2.373 -29.725 1.00 72.50 224 VAL A CA 1
ATOM 1839 C C . VAL A 1 224 ? 20.307 -1.415 -29.572 1.00 72.50 224 VAL A C 1
ATOM 1841 O O . VAL A 1 224 ? 21.282 -1.543 -30.307 1.00 72.50 224 VAL A O 1
ATOM 1844 N N . LEU A 1 225 ? 20.271 -0.513 -28.587 1.00 70.81 225 LEU A N 1
ATOM 1845 C CA . LEU A 1 225 ? 21.383 0.393 -28.288 1.00 70.81 225 LEU A CA 1
ATOM 1846 C C . LEU A 1 225 ? 22.660 -0.362 -27.906 1.00 70.81 225 LEU A C 1
ATOM 1848 O O . LEU A 1 225 ? 23.740 -0.006 -28.374 1.00 70.81 225 LEU A O 1
ATOM 1852 N N . TRP A 1 226 ? 22.547 -1.426 -27.108 1.00 70.31 226 TRP A N 1
ATOM 1853 C CA . TRP A 1 226 ? 23.677 -2.289 -26.761 1.00 70.31 226 TRP A CA 1
ATOM 1854 C C . TRP A 1 226 ? 24.284 -2.962 -27.990 1.00 70.31 226 TRP A C 1
ATOM 1856 O O . TRP A 1 226 ? 25.502 -2.946 -28.159 1.00 70.31 226 TRP A O 1
ATOM 1866 N N . ILE A 1 227 ? 23.446 -3.512 -28.871 1.00 73.00 227 ILE A N 1
ATOM 1867 C CA . ILE A 1 227 ? 23.890 -4.119 -30.131 1.00 73.00 227 ILE A CA 1
ATOM 1868 C C . ILE A 1 227 ? 24.571 -3.062 -31.010 1.00 73.00 227 ILE A C 1
ATOM 1870 O O . ILE A 1 227 ? 25.665 -3.302 -31.519 1.00 73.00 227 ILE A O 1
ATOM 1874 N N . SER A 1 228 ? 23.989 -1.867 -31.138 1.00 70.69 228 SER A N 1
ATOM 1875 C CA . SER A 1 228 ? 24.582 -0.758 -31.892 1.00 70.69 228 SER A CA 1
ATOM 1876 C C . SER A 1 228 ? 25.914 -0.290 -31.313 1.00 70.69 228 SER A C 1
ATOM 1878 O O . SER A 1 228 ? 26.809 0.048 -32.076 1.00 70.69 228 SER A O 1
ATOM 1880 N N . LEU A 1 229 ? 26.088 -0.290 -29.993 1.00 70.88 229 LEU A N 1
ATOM 1881 C CA . LEU A 1 229 ? 27.349 0.084 -29.352 1.00 70.88 229 LEU A CA 1
ATOM 1882 C C . LEU A 1 229 ? 28.421 -0.996 -29.538 1.00 70.88 229 LEU A C 1
ATOM 1884 O O . LEU A 1 229 ? 29.561 -0.685 -29.886 1.00 70.88 229 LEU A O 1
ATOM 1888 N N . VAL A 1 230 ? 28.056 -2.269 -29.382 1.00 70.62 230 VAL A N 1
ATOM 1889 C CA . VAL A 1 230 ? 28.979 -3.389 -29.594 1.00 70.62 230 VAL A CA 1
ATOM 1890 C C . VAL A 1 230 ? 29.443 -3.434 -31.046 1.00 70.62 230 VAL A C 1
ATOM 1892 O O . VAL A 1 230 ? 30.642 -3.437 -31.299 1.00 70.62 230 VAL A O 1
ATOM 1895 N N . PHE A 1 231 ? 28.522 -3.412 -32.007 1.00 70.69 231 PHE A N 1
ATOM 1896 C CA . PHE A 1 231 ? 28.876 -3.575 -33.416 1.00 70.69 231 PHE A CA 1
ATOM 1897 C C . PHE A 1 231 ? 29.242 -2.264 -34.113 1.00 70.69 231 PHE A C 1
ATOM 1899 O O . PHE A 1 231 ? 30.096 -2.276 -34.984 1.00 70.69 231 PHE A O 1
ATOM 1906 N N . GLY A 1 232 ? 28.662 -1.128 -33.734 1.00 65.75 232 GLY A N 1
ATOM 1907 C CA . GLY A 1 232 ? 28.963 0.174 -34.339 1.00 65.75 232 GLY A CA 1
ATOM 1908 C C . GLY A 1 232 ? 30.208 0.860 -33.776 1.00 65.75 232 GLY A C 1
ATOM 1909 O O . GLY A 1 232 ? 30.779 1.715 -34.447 1.00 65.75 232 GLY A O 1
ATOM 1910 N N . VAL A 1 233 ? 30.642 0.498 -32.561 1.00 67.12 233 VAL A N 1
ATOM 1911 C CA . VAL A 1 233 ? 31.750 1.180 -31.871 1.00 67.12 233 VAL A CA 1
ATOM 1912 C C . VAL A 1 233 ? 32.819 0.191 -31.404 1.00 67.12 233 VAL A C 1
ATOM 1914 O O . VAL A 1 233 ? 33.957 0.277 -31.860 1.00 67.12 233 VAL A O 1
ATOM 1917 N N . ILE A 1 234 ? 32.475 -0.777 -30.546 1.00 69.69 234 ILE A N 1
ATOM 1918 C CA . ILE A 1 234 ? 33.463 -1.666 -29.902 1.00 69.69 234 ILE A CA 1
ATOM 1919 C C . ILE A 1 234 ? 34.164 -2.581 -30.918 1.00 69.69 234 ILE A C 1
ATOM 1921 O O . ILE A 1 234 ? 35.390 -2.621 -30.962 1.00 69.69 234 ILE A O 1
ATOM 1925 N N . VAL A 1 235 ? 33.413 -3.306 -31.749 1.00 71.50 235 VAL A N 1
ATOM 1926 C CA . VAL A 1 235 ? 33.964 -4.249 -32.737 1.00 71.50 235 VAL A CA 1
ATOM 1927 C C . VAL A 1 235 ? 34.877 -3.536 -33.751 1.00 71.50 235 VAL A C 1
ATOM 1929 O O . VAL A 1 235 ? 36.015 -3.978 -33.913 1.00 71.50 235 VAL A O 1
ATOM 1932 N N . PRO A 1 236 ? 34.478 -2.407 -34.373 1.00 67.62 236 PRO A N 1
ATOM 1933 C CA . PRO A 1 236 ? 35.369 -1.607 -35.214 1.00 67.62 236 PRO A CA 1
ATOM 1934 C C . PRO A 1 236 ? 36.641 -1.132 -34.500 1.00 67.62 236 PRO A C 1
ATOM 1936 O O . PRO A 1 236 ? 37.720 -1.191 -35.088 1.00 67.62 236 PRO A O 1
ATOM 1939 N N . LEU A 1 237 ? 36.538 -0.704 -33.235 1.00 66.44 237 LEU A N 1
ATOM 1940 C CA . LEU A 1 237 ? 37.688 -0.290 -32.421 1.00 66.44 237 LEU A CA 1
ATOM 1941 C C . LEU A 1 237 ? 38.677 -1.435 -32.180 1.00 66.44 237 LEU A C 1
ATOM 1943 O O . LEU A 1 237 ? 39.882 -1.228 -32.282 1.00 66.44 237 LEU A O 1
ATOM 1947 N N . PHE A 1 238 ? 38.190 -2.645 -31.898 1.00 68.75 238 PHE A N 1
ATOM 1948 C CA . PHE A 1 238 ? 39.053 -3.821 -31.752 1.00 68.75 238 PHE A CA 1
ATOM 1949 C C . PHE A 1 238 ? 39.695 -4.241 -33.077 1.00 68.75 238 PHE A C 1
ATOM 1951 O O . PHE A 1 238 ? 40.834 -4.696 -33.092 1.00 68.75 238 PHE A O 1
ATOM 1958 N N . LEU A 1 239 ? 38.999 -4.072 -34.199 1.00 65.31 239 LEU A N 1
ATOM 1959 C CA . LEU A 1 239 ? 39.501 -4.459 -35.520 1.00 65.31 239 LEU A CA 1
ATOM 1960 C C . LEU A 1 239 ? 40.544 -3.500 -36.089 1.00 65.31 239 LEU A C 1
ATOM 1962 O O . LEU A 1 239 ? 41.346 -3.923 -36.917 1.00 65.31 239 LEU A O 1
ATOM 1966 N N . LEU A 1 240 ? 40.600 -2.258 -35.598 1.00 64.19 240 LEU A N 1
ATOM 1967 C CA . LEU A 1 240 ? 41.726 -1.349 -35.842 1.00 64.19 240 LEU A CA 1
ATOM 1968 C C . LEU A 1 240 ? 43.071 -1.924 -35.360 1.00 64.19 240 LEU A C 1
ATOM 1970 O O . LEU A 1 240 ? 44.118 -1.450 -35.793 1.00 64.19 240 LEU A O 1
ATOM 1974 N N . LEU A 1 241 ? 43.056 -2.942 -34.493 1.00 67.25 241 LEU A N 1
ATOM 1975 C CA . LEU A 1 241 ? 44.253 -3.617 -33.988 1.00 67.25 241 LEU A CA 1
ATOM 1976 C C . LEU A 1 241 ? 44.746 -4.761 -34.903 1.00 67.25 241 LEU A C 1
ATOM 1978 O O . LEU A 1 241 ? 45.797 -5.335 -34.624 1.00 67.25 241 LEU A O 1
ATOM 1982 N N . PHE A 1 242 ? 44.023 -5.106 -35.981 1.00 61.62 242 PHE A N 1
ATOM 1983 C CA . PHE A 1 242 ? 44.313 -6.254 -36.859 1.00 61.62 242 PHE A CA 1
ATOM 1984 C C . PHE A 1 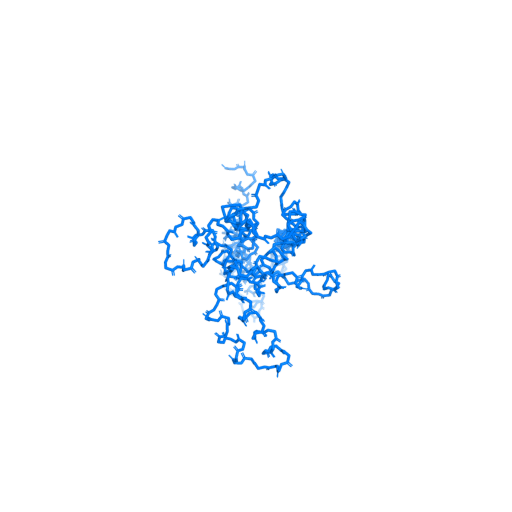242 ? 44.450 -5.866 -38.352 1.00 61.62 242 PHE A C 1
ATOM 1986 O O . PHE A 1 242 ? 44.104 -4.767 -38.775 1.00 61.62 242 PHE A O 1
ATOM 1993 N N . THR A 1 243 ? 45.003 -6.768 -39.175 1.00 58.62 243 THR A N 1
ATOM 1994 C CA . THR A 1 243 ? 45.400 -6.542 -40.584 1.00 58.62 243 THR A CA 1
ATOM 1995 C C . THR A 1 243 ? 44.234 -6.222 -41.554 1.00 58.62 243 THR A C 1
ATOM 1997 O O . THR A 1 243 ? 43.103 -6.675 -41.362 1.00 58.62 243 THR A O 1
ATOM 2000 N N . PRO A 1 244 ? 44.499 -5.502 -42.669 1.00 59.62 244 PRO A N 1
ATOM 2001 C CA . PRO A 1 244 ? 43.487 -4.784 -43.463 1.00 59.62 244 PRO A CA 1
ATOM 2002 C C . PRO A 1 244 ? 42.428 -5.636 -44.183 1.00 59.62 244 PRO A C 1
ATOM 2004 O O . PRO A 1 244 ? 41.355 -5.125 -44.500 1.00 59.62 244 PRO A O 1
ATOM 2007 N N . ASN A 1 245 ? 42.665 -6.931 -44.404 1.00 59.19 245 ASN A N 1
ATOM 2008 C CA . ASN A 1 245 ? 41.694 -7.801 -45.083 1.00 59.19 245 ASN A CA 1
ATOM 2009 C C . ASN A 1 245 ? 40.476 -8.153 -44.209 1.00 59.19 245 ASN A C 1
ATOM 2011 O O . ASN A 1 245 ? 39.384 -8.353 -44.737 1.00 59.19 245 ASN A O 1
ATOM 2015 N N . PHE A 1 246 ? 40.621 -8.159 -42.879 1.00 57.66 246 PHE A N 1
ATOM 2016 C CA . PHE A 1 246 ? 39.496 -8.371 -41.955 1.00 57.66 246 PHE A CA 1
ATOM 2017 C C . PHE A 1 246 ? 38.629 -7.116 -41.779 1.00 57.66 246 PHE A C 1
ATOM 2019 O O . PHE A 1 246 ? 37.467 -7.206 -41.380 1.00 57.66 246 PHE A O 1
ATOM 2026 N N . ILE A 1 247 ? 39.158 -5.943 -42.132 1.00 58.97 247 ILE A N 1
ATOM 2027 C CA . ILE A 1 247 ? 38.476 -4.659 -41.960 1.00 58.97 247 ILE A CA 1
ATOM 2028 C C . ILE A 1 247 ? 37.288 -4.541 -42.925 1.00 58.97 247 ILE A C 1
ATOM 2030 O O . ILE A 1 247 ? 36.220 -4.087 -42.523 1.00 58.97 247 ILE A O 1
ATOM 2034 N N . PHE A 1 248 ? 37.418 -4.997 -44.176 1.00 56.97 248 PHE A N 1
ATOM 2035 C CA . PHE A 1 248 ? 36.375 -4.818 -45.197 1.00 56.97 248 PHE A CA 1
ATOM 2036 C C . PHE A 1 248 ? 35.098 -5.628 -44.916 1.00 56.97 248 PHE A C 1
ATOM 2038 O O . PHE A 1 248 ? 34.012 -5.053 -44.857 1.00 56.97 248 PHE A O 1
ATOM 2045 N N . ILE A 1 249 ? 35.223 -6.942 -44.684 1.00 61.06 249 ILE A N 1
ATOM 2046 C CA . ILE A 1 249 ? 34.077 -7.830 -44.399 1.00 61.06 249 ILE A CA 1
ATOM 2047 C C . ILE A 1 249 ? 33.337 -7.352 -43.151 1.00 61.06 249 ILE A C 1
ATOM 2049 O O . ILE A 1 249 ? 32.109 -7.283 -43.126 1.00 61.06 249 ILE A O 1
ATOM 2053 N N . THR A 1 250 ? 34.087 -6.953 -42.127 1.00 57.72 250 THR A N 1
ATOM 2054 C CA . THR A 1 250 ? 33.471 -6.534 -40.876 1.00 57.72 250 THR A CA 1
ATOM 2055 C C . THR A 1 250 ? 32.826 -5.158 -40.983 1.00 57.72 250 THR A C 1
ATOM 2057 O O . THR A 1 250 ? 31.758 -4.958 -40.422 1.00 57.72 250 THR A O 1
ATOM 2060 N N . THR A 1 251 ? 33.384 -4.238 -41.776 1.00 59.56 251 THR A N 1
ATOM 2061 C CA . THR A 1 251 ? 32.739 -2.944 -42.061 1.00 59.56 251 THR A CA 1
ATOM 2062 C C . THR A 1 251 ? 31.363 -3.141 -42.703 1.00 59.56 251 THR A C 1
ATOM 2064 O O . THR A 1 251 ? 30.402 -2.493 -42.299 1.00 59.56 251 THR A O 1
ATOM 2067 N N . VAL A 1 252 ? 31.231 -4.075 -43.652 1.00 61.94 252 VAL A N 1
ATOM 2068 C CA . VAL A 1 252 ? 29.938 -4.390 -44.287 1.00 61.94 252 VAL A CA 1
ATOM 2069 C C . VAL A 1 252 ? 28.936 -4.939 -43.267 1.00 61.94 252 VAL A C 1
ATOM 2071 O O . VAL A 1 252 ? 27.790 -4.493 -43.239 1.00 61.94 252 VAL A O 1
ATOM 2074 N N . ILE A 1 253 ? 29.368 -5.852 -42.391 1.00 63.50 253 ILE A N 1
ATOM 2075 C CA . ILE A 1 253 ? 28.522 -6.407 -41.321 1.00 63.50 253 ILE A CA 1
ATOM 2076 C C . ILE A 1 253 ? 28.068 -5.304 -40.356 1.00 63.50 253 ILE A C 1
ATOM 2078 O O . ILE A 1 253 ? 26.893 -5.237 -40.005 1.00 63.50 253 ILE A O 1
ATOM 2082 N N . VAL A 1 254 ? 28.972 -4.405 -39.966 1.00 61.56 254 VAL A N 1
ATOM 2083 C CA . VAL A 1 254 ? 28.673 -3.290 -39.060 1.00 61.56 254 VAL A CA 1
ATOM 2084 C C . VAL A 1 254 ? 27.668 -2.322 -39.678 1.00 61.56 254 VAL A C 1
ATOM 2086 O O . VAL A 1 254 ? 26.698 -1.964 -39.016 1.00 61.56 254 VAL A O 1
ATOM 2089 N N . VAL A 1 255 ? 27.831 -1.959 -40.953 1.00 61.16 255 VAL A N 1
ATOM 2090 C CA . VAL A 1 255 ? 26.865 -1.111 -41.671 1.00 61.16 255 VAL A CA 1
ATOM 2091 C C . VAL A 1 255 ? 25.492 -1.784 -41.741 1.00 61.16 255 VAL A C 1
ATOM 2093 O O . VAL A 1 255 ? 24.487 -1.135 -41.462 1.00 61.16 255 VAL A O 1
ATOM 2096 N N . PHE A 1 256 ? 25.430 -3.088 -42.030 1.00 64.00 256 PHE A N 1
ATOM 2097 C CA . PHE A 1 256 ? 24.168 -3.832 -42.037 1.00 64.00 256 PHE A CA 1
ATOM 2098 C C . PHE A 1 256 ? 23.495 -3.866 -40.661 1.00 64.00 256 PHE A C 1
ATOM 2100 O O . PHE A 1 256 ? 22.289 -3.641 -40.568 1.00 64.00 256 PHE A O 1
ATOM 2107 N N . ILE A 1 257 ? 24.256 -4.091 -39.587 1.00 65.81 257 ILE A N 1
ATOM 2108 C CA . ILE A 1 257 ? 23.729 -4.071 -38.216 1.00 65.81 257 ILE A CA 1
ATOM 2109 C C . ILE A 1 257 ? 23.246 -2.668 -37.848 1.00 65.81 257 ILE A C 1
ATOM 2111 O O . ILE A 1 257 ? 22.169 -2.529 -37.275 1.00 65.81 257 ILE A O 1
ATOM 2115 N N . MET A 1 258 ? 23.986 -1.620 -38.217 1.00 63.59 258 MET A N 1
ATOM 2116 C CA . MET A 1 258 ? 23.560 -0.242 -37.987 1.00 63.59 258 MET A CA 1
ATOM 2117 C C . MET A 1 258 ? 22.274 0.094 -38.736 1.00 63.59 258 MET A C 1
ATOM 2119 O O . MET A 1 258 ? 21.397 0.700 -38.129 1.00 63.59 258 MET A O 1
ATOM 2123 N N . ILE A 1 259 ? 22.126 -0.339 -39.995 1.00 63.62 259 ILE A N 1
ATOM 2124 C CA . ILE A 1 259 ? 20.885 -0.178 -40.763 1.00 63.62 259 ILE A CA 1
ATOM 2125 C C . ILE A 1 259 ? 19.743 -0.899 -40.051 1.00 63.62 259 ILE A C 1
ATOM 2127 O O . ILE A 1 259 ? 18.749 -0.254 -39.752 1.00 63.62 259 ILE A O 1
ATOM 2131 N N . ILE A 1 260 ? 19.900 -2.181 -39.697 1.00 67.88 260 ILE A N 1
ATOM 2132 C CA . ILE A 1 260 ? 18.864 -2.962 -38.998 1.00 67.88 260 ILE A CA 1
ATOM 2133 C C . ILE A 1 260 ? 18.462 -2.292 -37.679 1.00 67.88 260 ILE A C 1
ATOM 2135 O O . ILE A 1 260 ? 17.272 -2.141 -37.407 1.00 67.88 260 ILE A O 1
ATOM 2139 N N . CYS A 1 261 ? 19.429 -1.842 -36.876 1.00 63.50 261 CYS A N 1
ATOM 2140 C CA . CYS A 1 261 ? 19.150 -1.117 -35.640 1.00 63.50 261 CYS A CA 1
ATOM 2141 C C . CYS A 1 261 ? 18.393 0.191 -35.904 1.00 63.50 261 CYS A C 1
ATOM 2143 O O . CYS A 1 261 ? 17.444 0.490 -35.183 1.00 63.50 261 CYS A O 1
ATOM 2145 N N . LEU A 1 262 ? 18.756 0.946 -36.946 1.00 60.31 262 LEU A N 1
ATOM 2146 C CA . LEU A 1 262 ? 18.056 2.169 -37.343 1.00 60.31 262 LEU A CA 1
ATOM 2147 C C . LEU A 1 262 ? 16.619 1.881 -37.786 1.00 60.31 262 LEU A C 1
ATOM 2149 O O . LEU A 1 262 ? 15.711 2.587 -37.356 1.00 60.31 262 LEU A O 1
ATOM 2153 N N . THR A 1 263 ? 16.384 0.828 -38.574 1.00 63.81 263 THR A N 1
ATOM 2154 C CA . THR A 1 263 ? 15.035 0.437 -39.011 1.00 63.81 263 THR A CA 1
ATOM 2155 C C . THR A 1 263 ? 14.174 -0.003 -37.832 1.00 63.81 263 THR A C 1
ATOM 2157 O O . THR A 1 263 ? 13.000 0.353 -37.761 1.00 63.81 263 THR A O 1
ATOM 2160 N N . VAL A 1 264 ? 14.753 -0.737 -36.877 1.00 66.69 264 VAL A N 1
ATOM 2161 C CA . VAL A 1 264 ? 14.065 -1.145 -35.645 1.00 66.69 264 VAL A CA 1
ATOM 2162 C C . VAL A 1 264 ? 13.726 0.079 -34.792 1.00 66.69 264 VAL A C 1
ATOM 2164 O O . VAL A 1 264 ? 12.585 0.214 -34.355 1.00 66.69 264 VAL A O 1
ATOM 2167 N N . ILE A 1 2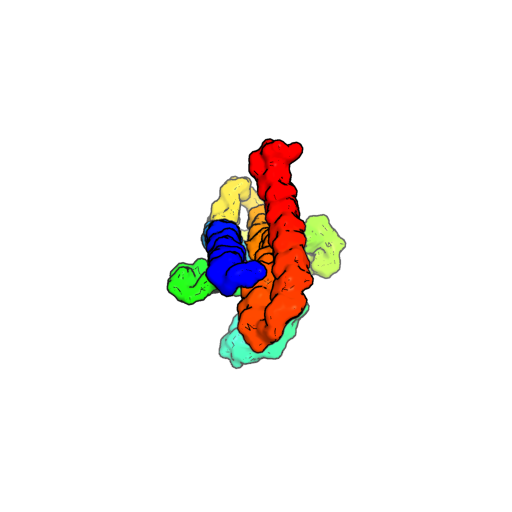65 ? 14.673 1.003 -34.605 1.00 63.22 265 ILE A N 1
ATOM 2168 C CA . ILE A 1 265 ? 14.435 2.259 -33.882 1.00 63.22 265 ILE A CA 1
ATOM 2169 C C . ILE A 1 265 ? 13.324 3.061 -34.566 1.00 63.22 265 ILE A C 1
ATOM 2171 O O . ILE A 1 265 ? 12.379 3.435 -33.882 1.00 63.22 265 ILE A O 1
ATOM 2175 N N . MET A 1 266 ? 13.390 3.262 -35.889 1.00 60.56 266 MET A N 1
ATOM 2176 C CA . MET A 1 266 ? 12.378 3.989 -36.672 1.00 60.56 266 MET A CA 1
ATOM 2177 C C . MET A 1 266 ? 10.993 3.342 -36.610 1.00 60.56 266 MET A C 1
ATOM 2179 O O . MET A 1 266 ? 9.996 4.048 -36.508 1.00 60.56 266 MET A O 1
ATOM 2183 N N . TYR A 1 267 ? 10.909 2.012 -36.649 1.00 62.97 267 TYR A N 1
ATOM 2184 C CA . TYR A 1 267 ? 9.641 1.298 -36.513 1.00 62.97 267 TYR A CA 1
ATOM 2185 C C . TYR A 1 267 ? 9.011 1.528 -35.131 1.00 62.97 267 TYR A C 1
ATOM 2187 O O . TYR A 1 267 ? 7.814 1.800 -35.024 1.00 62.97 267 TYR A O 1
ATOM 2195 N N . PHE A 1 268 ? 9.815 1.477 -34.064 1.00 55.56 268 PHE A N 1
ATOM 2196 C CA . PHE A 1 268 ? 9.322 1.706 -32.706 1.00 55.56 268 PHE A CA 1
ATOM 2197 C C . PHE A 1 268 ? 8.989 3.177 -32.424 1.00 55.56 268 PHE A C 1
ATOM 2199 O O . PHE A 1 268 ? 7.978 3.436 -31.772 1.00 55.56 268 PHE A O 1
ATOM 2206 N N . THR A 1 269 ? 9.772 4.139 -32.924 1.00 53.25 269 THR A N 1
ATOM 2207 C CA . THR A 1 269 ? 9.460 5.572 -32.780 1.00 53.25 269 THR A CA 1
ATOM 2208 C C . THR A 1 269 ? 8.292 6.005 -33.666 1.00 53.25 269 THR A C 1
ATOM 2210 O O . THR A 1 269 ? 7.425 6.732 -33.189 1.00 53.25 269 THR A O 1
ATOM 2213 N N . GLY A 1 270 ? 8.186 5.513 -34.905 1.00 50.62 270 GLY A N 1
ATOM 2214 C CA . GLY A 1 270 ? 7.079 5.824 -35.822 1.00 50.62 270 GLY A CA 1
ATOM 2215 C C . GLY A 1 270 ? 5.712 5.368 -35.304 1.00 50.62 270 GLY A C 1
ATOM 2216 O O . GLY A 1 270 ? 4.751 6.136 -35.342 1.00 50.62 270 GLY A O 1
ATOM 2217 N N . LYS A 1 271 ? 5.648 4.167 -34.714 1.00 45.09 271 LYS A N 1
ATOM 2218 C CA . LYS A 1 271 ? 4.428 3.615 -34.103 1.00 45.09 271 LYS A CA 1
ATOM 2219 C C . LYS A 1 271 ? 3.990 4.353 -32.827 1.00 45.09 271 LYS A C 1
ATOM 2221 O O . LYS A 1 271 ? 2.819 4.316 -32.469 1.00 45.09 271 LYS A O 1
ATOM 2226 N N . TYR A 1 272 ? 4.913 5.014 -32.122 1.00 41.91 272 TYR A N 1
ATOM 2227 C CA . TYR A 1 272 ? 4.617 5.738 -30.874 1.00 41.91 272 TYR A CA 1
ATOM 2228 C C . TYR A 1 272 ? 4.360 7.237 -31.060 1.00 41.91 272 TYR A C 1
ATOM 2230 O O . TYR A 1 272 ? 3.676 7.832 -30.233 1.00 41.91 272 TYR A O 1
ATOM 2238 N N . ILE A 1 273 ? 4.871 7.842 -32.136 1.00 40.53 273 ILE A N 1
ATOM 2239 C CA . ILE A 1 273 ? 4.578 9.239 -32.502 1.00 40.53 273 ILE A CA 1
ATOM 2240 C C . ILE A 1 273 ? 3.259 9.329 -33.308 1.00 40.53 273 ILE A C 1
ATOM 2242 O O . ILE A 1 273 ? 2.762 10.420 -33.562 1.00 40.53 273 ILE A O 1
ATOM 2246 N N . GLY A 1 274 ? 2.646 8.190 -33.663 1.00 33.38 274 GLY A N 1
ATOM 2247 C CA . GLY A 1 274 ? 1.393 8.142 -34.425 1.00 33.38 274 GLY A CA 1
ATOM 2248 C C . GLY A 1 274 ? 1.576 8.504 -35.901 1.00 33.38 274 GLY A C 1
ATOM 2249 O O . GLY A 1 274 ? 0.675 9.069 -36.513 1.00 33.38 274 GLY A O 1
ATOM 2250 N N . ILE A 1 275 ? 2.759 8.229 -36.459 1.00 43.03 275 ILE A N 1
ATOM 2251 C CA . ILE A 1 275 ? 3.090 8.500 -37.869 1.00 43.03 275 ILE A CA 1
ATOM 2252 C C . ILE A 1 275 ? 2.814 7.260 -38.753 1.00 43.03 275 ILE A C 1
ATOM 2254 O O . ILE A 1 275 ? 2.801 7.368 -39.977 1.00 43.03 275 ILE A O 1
ATOM 2258 N N . ILE A 1 276 ? 2.540 6.096 -38.146 1.00 38.28 276 ILE A N 1
ATOM 2259 C CA . ILE A 1 276 ? 2.094 4.841 -38.784 1.00 38.28 276 ILE A CA 1
ATOM 2260 C C . ILE A 1 276 ? 1.011 4.222 -37.902 1.00 38.28 276 ILE A C 1
ATOM 2262 O O . ILE A 1 276 ? -0.010 3.765 -38.458 1.00 38.28 276 ILE A O 1
#

Foldseek 3Di:
DDPVVLVVLLVVLVVVLCVVVVVLVVVLVVVLVVLVVVLLVLLLVCLLLLVLLLVLLVLLCPQVLQVCPVLVVQLVVCVVVVPPVSNVVSCVVDLSVVLNVLSVVSNVCNDPVNVPDDNDQDALVSLVVNLVSLLCLLCVVVPVDPPPRSDDQCSCVPDDPVSVVVSLVSLCSNDVVCNPPDDGSNSSSVSSNCCNPVRSVVSSVSNCVSPDPDDVVSVVLVVLSVQSCCLSHVVSVVCVVDDDVVNVVSVVVSVVSVVVSVVVVCVSVCVVVVVD

Sequence (276 aa):
MDLNTLLSSIIAAASIIIAVSIPFLIDSFTDYNRKRNLLLSEMKASYHIFNSYRELIYNISQIDFWKNRTAINNYNTAILKGDKKEISILIDNNEFLSLYQVFKYISDQYSYDALNNRKRIFTYNELLKYQNCANKIWYAIDCHTDFKAEMNIGSFEEINEYKLKKIKKIISKISSDYEGEKLSIDLIANISGEMETTIIDNLSDLALQYEQPLKPIIKIFYGVLWISLVFGVIVPLFLLLFTPNFIFITTVIVVFIMIICLTVIMYFTGKYIGII

Radius of gyration: 30.03 Å; chains: 1; bounding box: 71×33×76 Å

pLDDT: mean 71.78, std 12.07, range [33.38, 91.88]

Secondary structure (DSSP, 8-state):
--HHHHHHHHHHHHHHHHHHHHHHHHHHHHHHHHHHHHHHHHHHHHHHHHHHHHHHHHHHHTSGGG--HHHHHHHHHHHHHT-HHHHHHHHHT-HHHHHHHHHHHHHHHHSTTGGGT---PPPHHHHHHHHHHHHHHHHHHHS--S------GGGGTT--HHHHHHHHHHHHHH-STTTT----HHHHHHHHHHIIIIIIHHHHHHHHHHHS-S-HHHHHHHHHHHHHHIIIIIHHHHHTTS-HHHHHHHHHHHHHHHHHHHHHHHHHHHHHHT--